Protein AF-0000000065762099 (afdb_homodimer)

Radius of gyration: 21.7 Å; Cα contacts (8 Å, |Δi|>4): 633; chains: 2; bounding box: 42×62×55 Å

pLDDT: mean 95.79, std 4.65, range [54.72, 98.88]

Organism: Clostridium acetobutylicum (strain ATCC 824 / DSM 792 / JCM 1419 / IAM 19013 / LMG 5710 / NBRC 13948 / NRRL B-527 / VKM B-1787 / 2291 / W) (NCBI:txid272562)

Solvent-accessible surface area (backbone atoms only — not comparable to full-atom values): 19500 Å² total; per-residue (Å²): 130,87,58,54,36,34,33,32,30,41,76,56,52,39,24,37,43,56,57,54,52,37,50,51,51,21,67,75,66,71,52,84,72,50,58,76,67,35,64,44,91,64,50,43,77,70,49,58,75,89,49,25,72,53,62,62,53,57,72,70,40,85,60,48,59,53,70,48,53,68,35,73,59,37,60,61,38,52,60,59,43,53,81,60,25,45,64,28,42,43,33,65,66,62,45,82,46,33,38,34,45,46,53,34,42,45,70,69,39,64,88,50,57,76,63,32,40,32,40,28,54,58,50,44,34,46,66,43,51,30,38,40,32,44,48,66,69,50,51,69,51,32,81,46,46,59,33,32,32,59,46,59,45,40,70,84,63,74,91,54,54,73,18,80,46,34,68,47,38,44,52,53,52,62,60,50,51,80,76,104,132,86,57,54,37,35,33,32,31,41,75,54,50,38,24,35,43,55,56,55,53,37,50,52,50,21,68,74,66,72,52,84,72,50,57,77,67,34,63,44,89,66,50,45,78,70,50,57,78,88,49,26,74,53,61,62,53,57,71,70,39,85,59,50,58,52,68,50,51,68,35,75,57,35,60,60,38,52,59,60,42,52,81,60,26,46,62,27,41,42,33,66,66,64,45,81,45,32,38,35,47,47,52,35,41,46,71,68,40,65,88,51,56,77,64,32,40,33,40,29,54,58,50,45,33,46,66,42,52,30,39,40,31,45,49,66,68,49,52,70,52,31,82,45,46,58,34,32,32,60,46,60,45,40,68,85,64,74,90,54,54,73,18,81,45,36,69,48,41,44,52,51,51,61,62,49,51,80,76,103

InterPro domains:
  IPR010708 5'(3')-deoxyribonucleotidase [PF06941] (5-173)
  IPR023214 HAD superfamily [G3DSA:3.40.50.1000] (7-170)
  IPR036412 HAD-like superfamily [SSF56784] (3-178)

Foldseek 3Di:
DAFFEEEEEPPVGFWVNLQLLVVVLCVVVVDDDDSLQAQAPCCLVSHDVVCRPVSVVCVLDPLSLLPIGTFPCNQVLVVVCVVRHLYAYEYADDPSCVVSNLVNCCVSRVVHDSVRYHYDNQLLVDDGQEYEEQDVVNQVSHDHAYEHEDGSNCVVPDPHHYDPGSVRVSVVVVVCSVVD/DAFFEEEEEPPVGFWVNLQLLVVVLCVVVVDDDDSLQAQAPCCLVSHDVVCRPVSVVCVLDPLSLLPIGTFPCNQVLVVVCVVRHLYAYEYADDPSCVVSNLVNCCVSRVVHDSVRYHYDNQLLVDDGQEYEEQDVVNQVSHDHAYEHEDGSNCVVPDPHHYDPGSVRVSVVVVVCSVVD

Nearest PDB structures (foldseek):
  3bwv-assembly1_B  TM=9.115E-01  e=2.624E-18  Staphylococcus epidermidis ATCC 12228
  3bwv-assembly1_A  TM=9.277E-01  e=2.954E-17  Staphylococcus epidermidis ATCC 12228
  1rkv-assembly1_B  TM=6.162E-01  e=1.800E-04  Pseudomonas aeruginosa PAO1
  8wbs-assembly2_D  TM=5.655E-01  e=3.194E-04  Klebsiella sp. BK-58
  8hp7-assembly3_C  TM=6.019E-01  e=4.122E-04  Novosphingobium sp. MBES04

Secondary structure (DSSP, 8-state):
----EEEE--TTTTB-HHHHHHHHHHHHHT----GGG--SS-GGGGS-TTTGGGGGGGGGSTTGGGG--B-TTHHHHHHHHTTT-EEEEEE---GGGHHHHHHHHHHH-TTS-GGGEEE-S-GGGB--SEEEES-HHHHHH--SEEEEEP-GGGTT--SSEEESSHHHHHHHHHHHHTT-/----EEEE--TTTTB-HHHHHHHHHHHHHT----GGG--SS-GGGGS-TTTGGGGGGGGGSTTGGGG--B-TTHHHHHHHHTTT-EEEEEE---GGGHHHHHHHHHHH-TTS-GGGEEE-S-GGGB--SEEEES-HHHHHH--SEEEEEP-GGGTT--SSEEESSHHHHHHHHHHHHTT-

Sequence (360 aa):
MNKPTLGIDLDTTLNTLDREWVKRYNEIYKDKLLPSDIKGWDIENYVKPECGKKIYDILKEPHFFRNLGVQPFAETALEELTSIFNIYIVSATHYKVCEDKGNWIKEKFPFISYQNIIFCHNKGLVHLDILIDDNPLNLENFKGNKILFDAHHNKSENRFVRARDWYEAKALCESLKDFLMNKPTLGIDLDTTLNTLDREWVKRYNEIYKDKLLPSDIKGWDIENYVKPECGKKIYDILKEPHFFRNLGVQPFAETALEELTSIFNIYIVSATHYKVCEDKGNWIKEKFPFISYQNIIFCHNKGLVHLDILIDDNPLNLENFKGNKILFDAHHNKSENRFVRARDWYEAKALCESLKDFL

Structure (mmCIF, N/CA/C/O backbone):
data_AF-0000000065762099-model_v1
#
loop_
_entity.id
_entity.type
_entity.pdbx_description
1 polymer 5(3)-deoxyribonucleotidase
#
loop_
_atom_site.group_PDB
_atom_site.id
_atom_site.type_symbol
_atom_site.label_atom_id
_atom_site.label_alt_id
_atom_site.label_comp_id
_atom_site.label_asym_id
_atom_site.label_entity_id
_atom_site.label_seq_id
_atom_site.pdbx_PDB_ins_code
_atom_site.Cartn_x
_atom_site.Cartn_y
_atom_site.Cartn_z
_atom_site.occupancy
_atom_site.B_iso_or_equiv
_atom_site.auth_seq_id
_atom_site.auth_comp_id
_atom_site.auth_asym_id
_atom_site.auth_atom_id
_atom_site.pdbx_PDB_model_num
ATOM 1 N N . MET A 1 1 ? -19.812 8.547 -16.297 1 54.75 1 MET A N 1
ATOM 2 C CA . MET A 1 1 ? -18.406 8.836 -16.547 1 54.75 1 MET A CA 1
ATOM 3 C C . MET A 1 1 ? -17.547 8.477 -15.344 1 54.75 1 MET A C 1
ATOM 5 O O . MET A 1 1 ? -18.047 8.477 -14.211 1 54.75 1 MET A O 1
ATOM 9 N N . ASN A 1 2 ? -16.266 7.809 -15.391 1 82.69 2 ASN A N 1
ATOM 10 C CA . ASN A 1 2 ? -15.484 7.344 -14.242 1 82.69 2 ASN A CA 1
ATOM 11 C C . ASN A 1 2 ? -15.023 8.508 -13.375 1 82.69 2 ASN A C 1
ATOM 13 O O . ASN A 1 2 ? -14.539 9.516 -13.883 1 82.69 2 ASN A O 1
ATOM 17 N N . LYS A 1 3 ? -15.547 8.625 -12.109 1 93.44 3 LYS A N 1
ATOM 18 C CA . LYS A 1 3 ? -15.141 9.664 -11.164 1 93.44 3 LYS A CA 1
ATOM 19 C C . LYS A 1 3 ? -13.625 9.836 -11.148 1 93.44 3 LYS A C 1
ATOM 21 O O . LYS A 1 3 ? -12.883 8.844 -11.203 1 93.44 3 LYS A O 1
ATOM 26 N N . PRO A 1 4 ? -13.203 11.203 -11.211 1 97.69 4 PRO A N 1
ATOM 27 C CA . PRO A 1 4 ? -11.766 11.383 -10.984 1 97.69 4 PRO A CA 1
ATOM 28 C C . PRO A 1 4 ? -11.297 10.82 -9.648 1 97.69 4 PRO A C 1
ATOM 30 O O . PRO A 1 4 ? -12.117 10.57 -8.766 1 97.69 4 PRO A O 1
ATOM 33 N N . THR A 1 5 ? -9.969 10.594 -9.562 1 98.31 5 THR A N 1
ATOM 34 C CA . THR A 1 5 ? -9.422 9.969 -8.359 1 98.31 5 THR A CA 1
ATOM 35 C C . THR A 1 5 ? -8.797 11.016 -7.449 1 98.31 5 THR A C 1
ATOM 37 O O . THR A 1 5 ? -8.156 11.961 -7.922 1 98.31 5 THR A O 1
ATOM 40 N N . LEU A 1 6 ? -9.086 10.906 -6.164 1 98.69 6 LEU A N 1
ATOM 41 C CA . LEU A 1 6 ? -8.562 11.797 -5.133 1 98.69 6 LEU A CA 1
ATOM 42 C C . LEU A 1 6 ? -7.793 11.008 -4.074 1 98.69 6 LEU A C 1
ATOM 44 O O . LEU A 1 6 ? -8.367 10.156 -3.391 1 98.69 6 LEU A O 1
ATOM 48 N N . GLY A 1 7 ? -6.496 11.266 -4.004 1 98.81 7 GLY A N 1
ATOM 49 C CA . GLY A 1 7 ? -5.668 10.68 -2.959 1 98.81 7 GLY A CA 1
ATOM 50 C C . GLY A 1 7 ? -5.566 11.555 -1.723 1 98.81 7 GLY A C 1
ATOM 51 O O . GLY A 1 7 ? -5.383 12.773 -1.827 1 98.81 7 GLY A O 1
ATOM 52 N N . ILE A 1 8 ? -5.68 10.945 -0.577 1 98.88 8 ILE A N 1
ATOM 53 C CA . ILE A 1 8 ? -5.582 11.664 0.688 1 98.88 8 ILE A CA 1
ATOM 54 C C . ILE A 1 8 ? -4.523 11.008 1.576 1 98.88 8 ILE A C 1
ATOM 56 O O . ILE A 1 8 ? -4.621 9.82 1.893 1 98.88 8 ILE A O 1
ATOM 60 N N . ASP A 1 9 ? -3.535 11.844 1.958 1 98.69 9 ASP A N 1
ATOM 61 C CA . ASP A 1 9 ? -2.602 11.43 3.002 1 98.69 9 ASP A CA 1
ATOM 62 C C . ASP A 1 9 ? -3.324 11.219 4.332 1 98.69 9 ASP A C 1
ATOM 64 O O . ASP A 1 9 ? -4.34 11.859 4.602 1 98.69 9 ASP A O 1
ATOM 68 N N . LEU A 1 10 ? -2.736 10.312 5.129 1 98.69 10 LEU A N 1
ATOM 69 C CA . LEU A 1 10 ? -3.402 9.953 6.379 1 98.69 10 LEU A CA 1
ATOM 70 C C . LEU A 1 10 ? -2.867 10.789 7.539 1 98.69 10 LEU A C 1
ATOM 72 O O . LEU A 1 10 ? -3.598 11.594 8.117 1 98.69 10 LEU A O 1
ATOM 76 N N . ASP A 1 11 ? -1.596 10.703 7.801 1 96.88 11 ASP A N 1
ATOM 77 C CA . ASP A 1 11 ? -1.016 11.227 9.039 1 96.88 11 ASP A CA 1
ATOM 78 C C . ASP A 1 11 ? -0.875 12.742 8.984 1 96.88 11 ASP A C 1
ATOM 80 O O . ASP A 1 11 ? -0.279 13.281 8.047 1 96.88 11 ASP A O 1
ATOM 84 N N . THR A 1 12 ? -1.437 13.383 9.977 1 95.94 12 THR A N 1
ATOM 85 C CA . THR A 1 12 ? -1.479 14.836 10.117 1 95.94 12 THR A CA 1
ATOM 86 C C . THR A 1 12 ? -2.473 15.445 9.133 1 95.94 12 THR A C 1
ATOM 88 O O . THR A 1 12 ? -3.1 16.469 9.43 1 95.94 12 THR A O 1
ATOM 91 N N . THR A 1 13 ? -2.748 14.828 8 1 98.5 13 THR A N 1
ATOM 92 C CA . THR A 1 13 ? -3.699 15.312 7.008 1 98.5 13 THR A CA 1
ATOM 93 C C . THR A 1 13 ? -5.125 14.93 7.387 1 98.5 13 THR A C 1
ATOM 95 O O . THR A 1 13 ? -6.027 15.773 7.375 1 98.5 13 THR A O 1
ATOM 98 N N . LEU A 1 14 ? -5.344 13.695 7.742 1 98.56 14 LEU A N 1
ATOM 99 C CA . LEU A 1 14 ? -6.668 13.234 8.156 1 98.56 14 LEU A CA 1
ATOM 100 C C . LEU A 1 14 ? -6.738 13.078 9.672 1 98.56 14 LEU A C 1
ATOM 102 O O . LEU A 1 14 ? -7.801 13.273 10.273 1 98.56 14 LEU A O 1
ATOM 106 N N . ASN A 1 15 ? -5.621 12.664 10.219 1 98.31 15 ASN A N 1
ATOM 107 C CA . ASN A 1 15 ? -5.645 12.422 11.656 1 98.31 15 ASN A CA 1
ATOM 108 C C . ASN A 1 15 ? -4.766 13.422 12.406 1 98.31 15 ASN A C 1
ATOM 110 O O . ASN A 1 15 ? -4.137 14.281 11.789 1 98.31 15 ASN A O 1
ATOM 114 N N . THR A 1 16 ? -4.781 13.352 13.727 1 96.5 16 THR A N 1
ATOM 115 C CA . THR A 1 16 ? -4.055 14.297 14.57 1 96.5 16 THR A CA 1
ATOM 116 C C . THR A 1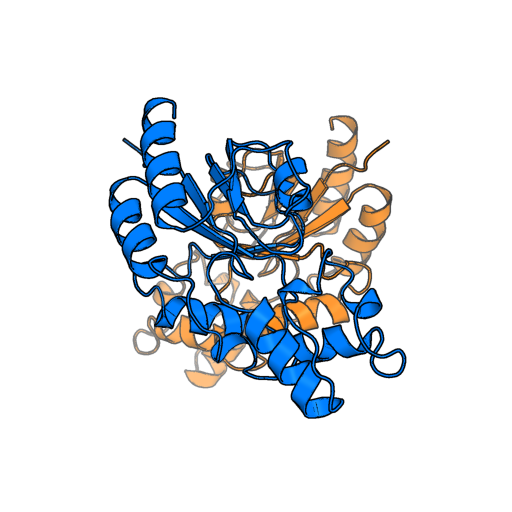 16 ? -2.77 13.664 15.102 1 96.5 16 THR A C 1
ATOM 118 O O . THR A 1 16 ? -2.463 13.773 16.297 1 96.5 16 THR A O 1
ATOM 121 N N . LEU A 1 17 ? -2.016 12.969 14.25 1 95.56 17 LEU A N 1
ATOM 122 C CA . LEU A 1 17 ? -0.804 12.25 14.641 1 95.56 17 LEU A CA 1
ATOM 123 C C . LEU A 1 17 ? 0.155 13.172 15.383 1 95.56 17 LEU A C 1
ATOM 125 O O . LEU A 1 17 ? 0.668 12.812 16.453 1 95.56 17 LEU A O 1
ATOM 129 N N . ASP A 1 18 ? 0.385 14.336 14.875 1 92.25 18 ASP A N 1
ATOM 130 C CA . 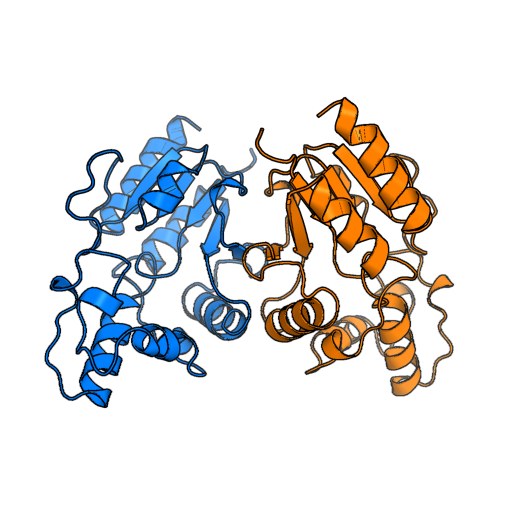ASP A 1 18 ? 1.366 15.25 15.453 1 92.25 18 ASP A CA 1
ATOM 131 C C . ASP A 1 18 ? 1.042 15.555 16.906 1 92.25 18 ASP A C 1
ATOM 133 O O . ASP A 1 18 ? 1.927 15.523 17.766 1 92.25 18 ASP A O 1
ATOM 137 N N . ARG A 1 19 ? -0.213 15.773 17.188 1 93.12 19 ARG A N 1
ATOM 138 C CA . ARG A 1 19 ? -0.653 16.094 18.547 1 93.12 19 ARG A CA 1
ATOM 139 C C . ARG A 1 19 ? -0.432 14.914 19.484 1 93.12 19 ARG A C 1
ATOM 141 O O . ARG A 1 19 ? 0.13 15.078 20.578 1 93.12 19 ARG A O 1
ATOM 148 N N . GLU A 1 20 ? -0.875 13.766 19.078 1 94.88 20 GLU A N 1
ATOM 149 C CA . GLU A 1 20 ? -0.773 12.578 19.922 1 94.88 20 GLU A CA 1
ATOM 150 C C . GLU A 1 20 ? 0.683 12.164 20.109 1 94.88 20 GLU A C 1
ATOM 152 O O . GLU A 1 20 ? 1.063 11.703 21.188 1 94.88 20 GLU A O 1
ATOM 157 N N . TRP A 1 21 ? 1.474 12.266 19.016 1 95.38 21 TRP A N 1
ATOM 158 C CA . TRP A 1 21 ? 2.891 11.922 19.078 1 95.38 21 TRP A CA 1
ATOM 159 C C . TRP A 1 21 ? 3.621 12.781 20.094 1 95.38 21 TRP A C 1
ATOM 161 O O . TRP A 1 21 ? 4.348 12.266 20.953 1 95.38 21 TRP A O 1
ATOM 171 N N . VAL A 1 22 ? 3.355 14.062 20.078 1 94.88 22 VAL A N 1
ATOM 172 C CA . VAL A 1 22 ? 3.979 15.016 20.984 1 94.88 22 VAL A CA 1
ATOM 173 C C . VAL A 1 22 ? 3.492 14.766 22.406 1 94.88 22 VAL A C 1
ATOM 175 O O . VAL A 1 22 ? 4.285 14.781 23.359 1 94.88 22 VAL A O 1
ATOM 178 N N . LYS A 1 23 ? 2.205 14.547 22.516 1 95.94 23 LYS A N 1
ATOM 179 C CA . LYS A 1 23 ? 1.644 14.242 23.828 1 95.94 23 LYS A CA 1
ATOM 180 C C . LYS A 1 23 ? 2.332 13.031 24.453 1 95.94 23 LYS A C 1
ATOM 182 O O . LYS A 1 23 ? 2.734 13.078 25.625 1 95.94 23 LYS A O 1
ATOM 187 N N . ARG A 1 24 ? 2.486 11.977 23.688 1 96.06 24 ARG A N 1
ATOM 188 C CA . ARG A 1 24 ? 3.113 10.75 24.172 1 96.06 24 ARG A CA 1
ATOM 189 C C . ARG A 1 24 ? 4.578 10.984 24.531 1 96.06 24 ARG A C 1
ATOM 191 O O . ARG A 1 24 ? 5.062 10.5 25.547 1 96.06 24 ARG A O 1
ATOM 198 N N . TYR A 1 25 ? 5.266 11.695 23.656 1 96.94 25 TYR A N 1
ATOM 199 C CA . TYR A 1 25 ? 6.652 12.07 23.906 1 96.94 25 TYR A CA 1
ATOM 200 C C . TYR A 1 25 ? 6.781 12.82 25.234 1 96.94 25 TYR A C 1
ATOM 202 O O . TYR A 1 25 ? 7.648 12.508 26.047 1 96.94 25 TYR A O 1
ATOM 210 N N . ASN A 1 26 ? 5.84 13.789 25.453 1 97.69 26 ASN A N 1
ATOM 211 C CA . ASN A 1 26 ? 5.867 14.594 26.672 1 97.69 26 ASN A CA 1
ATOM 212 C C . ASN A 1 26 ? 5.609 13.742 27.906 1 97.69 26 ASN A C 1
ATOM 214 O O . ASN A 1 26 ? 6.211 13.969 28.969 1 97.69 26 ASN A O 1
ATOM 218 N N . GLU A 1 27 ? 4.77 12.789 27.797 1 97.25 27 GLU A N 1
ATOM 219 C CA . GLU A 1 27 ? 4.461 11.891 28.906 1 97.25 27 GLU A CA 1
ATOM 220 C C . GLU A 1 27 ? 5.676 11.055 29.297 1 97.25 27 GLU A C 1
ATOM 222 O O . GLU A 1 27 ? 5.953 10.859 30.484 1 97.25 27 GLU A O 1
ATOM 227 N N . ILE A 1 28 ? 6.395 10.562 28.359 1 96.44 28 ILE A N 1
ATOM 228 C CA . ILE A 1 28 ? 7.508 9.648 28.578 1 96.44 28 ILE A CA 1
ATOM 229 C C . ILE A 1 28 ? 8.719 10.422 29.094 1 96.44 28 ILE A C 1
ATOM 231 O O . ILE A 1 28 ? 9.391 9.992 30.031 1 96.44 28 ILE A O 1
ATOM 235 N N . TYR A 1 29 ? 8.914 11.562 28.531 1 97.19 29 TYR A N 1
ATOM 236 C CA . TYR A 1 29 ? 10.18 12.242 28.766 1 97.19 29 TYR A CA 1
ATOM 237 C C . TYR A 1 29 ? 9.977 13.484 29.641 1 97.19 29 TYR A C 1
ATOM 239 O O . TYR A 1 29 ? 10.914 14.258 29.844 1 97.19 29 TYR A O 1
ATOM 247 N N . LYS A 1 30 ? 8.773 13.695 30.078 1 96.88 30 LYS A N 1
ATOM 248 C CA . LYS A 1 30 ? 8.445 14.797 30.984 1 96.88 30 LYS A CA 1
ATOM 249 C C . LYS A 1 30 ? 8.875 16.141 30.391 1 96.88 30 LYS A C 1
ATOM 251 O O . LYS A 1 30 ? 9.578 16.906 31.047 1 96.88 30 LYS A O 1
ATOM 256 N N . ASP A 1 31 ? 8.523 16.312 29.156 1 96.69 31 ASP A N 1
ATOM 257 C CA . ASP A 1 31 ? 8.812 17.547 28.406 1 96.69 31 ASP A CA 1
ATOM 258 C C . ASP A 1 31 ? 7.535 18.328 28.125 1 96.69 31 ASP A C 1
ATOM 260 O O . ASP A 1 31 ? 6.457 17.969 28.609 1 96.69 31 ASP A O 1
ATOM 264 N N . LYS A 1 32 ? 7.656 19.5 27.578 1 96.56 32 LYS A N 1
ATOM 265 C CA . LYS A 1 32 ? 6.508 20.344 27.25 1 96.56 32 LYS A CA 1
ATOM 266 C C . LYS A 1 32 ? 6.562 20.812 25.812 1 96.56 32 LYS A C 1
ATOM 268 O O . LYS A 1 32 ? 6.359 22 25.531 1 96.56 32 LYS A O 1
ATOM 273 N N . LEU A 1 33 ? 7.016 19.922 25.016 1 95.31 33 LEU A N 1
ATOM 274 C CA . LEU A 1 33 ? 7.094 20.203 23.594 1 95.31 33 LEU A CA 1
ATOM 275 C C . LEU A 1 33 ? 5.707 20.469 23.016 1 95.31 33 LEU A C 1
ATOM 277 O O . LEU A 1 33 ? 4.742 19.781 23.375 1 95.31 33 LEU A O 1
ATOM 281 N N . LEU A 1 34 ? 5.59 21.484 22.172 1 94.44 34 LEU A N 1
ATOM 282 C CA . LEU A 1 34 ? 4.359 21.75 21.438 1 94.44 34 LEU A CA 1
ATOM 283 C C . LEU A 1 34 ? 4.48 21.312 19.984 1 94.44 34 LEU A C 1
ATOM 285 O O . LEU A 1 34 ? 5.562 21.391 19.406 1 94.44 34 LEU A O 1
ATOM 289 N N . PRO A 1 35 ? 3.32 20.859 19.422 1 91.25 35 PRO A N 1
ATOM 290 C CA . PRO A 1 35 ? 3.361 20.516 18 1 91.25 35 PRO A CA 1
ATOM 291 C C . PRO A 1 35 ? 3.91 21.641 17.141 1 91.25 35 PRO A C 1
ATOM 293 O O . PRO A 1 35 ? 4.617 21.391 16.156 1 91.25 35 PRO A O 1
ATOM 296 N N . SER A 1 36 ? 3.682 22.875 17.547 1 91.88 36 SER A N 1
ATOM 297 C CA . SER A 1 36 ? 4.117 24.031 16.781 1 91.88 36 SER A CA 1
ATOM 298 C C . SER A 1 36 ? 5.633 24.188 16.844 1 91.88 36 SER A C 1
ATOM 300 O O . SER A 1 36 ? 6.211 24.953 16.047 1 91.88 36 SER A O 1
ATOM 302 N N . ASP A 1 37 ? 6.242 23.469 17.75 1 91.31 37 ASP A N 1
ATOM 303 C CA . ASP A 1 37 ? 7.695 23.516 17.875 1 91.31 37 ASP A CA 1
ATOM 304 C C . ASP A 1 37 ? 8.359 22.672 16.797 1 91.31 37 ASP A C 1
ATOM 306 O O . ASP A 1 37 ? 9.562 22.812 16.531 1 91.31 37 ASP A O 1
ATOM 310 N N . ILE A 1 38 ? 7.586 21.797 16.219 1 88 38 ILE A N 1
ATOM 311 C CA . ILE A 1 38 ? 8.109 20.891 15.211 1 88 38 ILE A CA 1
ATOM 312 C C . ILE A 1 38 ? 8.039 21.547 13.836 1 88 38 ILE A C 1
ATOM 314 O O . ILE A 1 38 ? 6.949 21.719 13.281 1 88 38 ILE A O 1
ATOM 318 N N . LYS A 1 39 ? 9.18 21.828 13.305 1 84.62 39 LYS A N 1
ATOM 319 C CA . LYS A 1 39 ? 9.234 22.578 12.055 1 84.62 39 LYS A CA 1
ATOM 320 C C . LYS A 1 39 ? 9.68 21.688 10.898 1 84.62 39 LYS A C 1
ATOM 322 O O . LYS A 1 39 ? 10.008 22.172 9.82 1 84.62 39 LYS A O 1
ATOM 327 N N . GLY A 1 40 ? 9.844 20.359 11.195 1 81.12 40 GLY A N 1
ATOM 328 C CA . GLY A 1 40 ? 10.227 19.406 10.18 1 81.12 40 GLY A CA 1
ATOM 329 C C . GLY A 1 40 ? 9.922 17.969 10.57 1 81.12 40 GLY A C 1
ATOM 330 O O . GLY A 1 40 ? 9.617 17.688 11.734 1 81.12 40 GLY A O 1
ATOM 331 N N . TRP A 1 41 ? 10.078 17.078 9.5 1 78.38 41 TRP A N 1
ATOM 332 C CA . TRP A 1 41 ? 9.773 15.672 9.75 1 78.38 41 TRP A CA 1
ATOM 333 C C . TRP A 1 41 ? 10.938 14.969 10.43 1 78.38 41 TRP A C 1
ATOM 335 O O . TRP A 1 41 ? 10.805 13.828 10.883 1 78.38 41 TRP A O 1
ATOM 345 N N . ASP A 1 42 ? 12.07 15.641 10.523 1 85.25 42 ASP A N 1
ATOM 346 C CA . ASP A 1 42 ? 13.172 15.141 11.344 1 85.25 42 ASP A CA 1
ATOM 347 C C . ASP A 1 42 ? 12.945 15.469 12.812 1 85.25 42 ASP A C 1
ATOM 349 O O . ASP A 1 42 ? 13.766 16.156 13.43 1 85.25 42 ASP A O 1
ATOM 353 N N . ILE A 1 43 ? 11.984 14.859 13.398 1 88.88 43 ILE A N 1
ATOM 354 C CA . ILE A 1 43 ? 11.445 15.219 14.703 1 88.88 43 ILE A CA 1
ATOM 355 C C . ILE A 1 43 ? 12.5 14.984 15.781 1 88.88 43 ILE A C 1
ATOM 357 O O . ILE A 1 43 ? 12.484 15.641 16.828 1 88.88 43 ILE A O 1
ATOM 361 N N . GLU A 1 44 ? 13.406 14.078 15.469 1 92.19 44 GLU A N 1
ATOM 362 C CA . GLU A 1 44 ? 14.453 13.758 16.438 1 92.19 44 GLU A CA 1
ATOM 363 C C . GLU A 1 44 ? 15.258 15 16.812 1 92.19 44 GLU A C 1
ATOM 365 O O . GLU A 1 44 ? 15.875 15.055 17.875 1 92.19 44 GLU A O 1
ATOM 370 N N . ASN A 1 45 ? 15.195 16.016 15.969 1 92.12 45 ASN A N 1
ATOM 371 C CA . ASN A 1 45 ? 15.961 17.234 16.188 1 92.12 45 ASN A CA 1
ATOM 372 C C . ASN A 1 45 ? 15.203 18.219 17.078 1 92.12 45 ASN A C 1
ATOM 374 O O . ASN A 1 45 ? 15.742 19.266 17.453 1 92.12 45 ASN A O 1
ATOM 378 N N . TYR A 1 46 ? 14 17.906 17.5 1 93.31 46 TYR A N 1
ATOM 379 C CA . TYR A 1 46 ? 13.164 18.828 18.266 1 93.31 46 TYR A CA 1
ATOM 380 C C . TYR A 1 46 ? 12.836 18.25 19.641 1 93.31 46 TYR A C 1
ATOM 382 O O . TYR A 1 46 ? 12.125 18.875 20.422 1 93.31 46 TYR A O 1
ATOM 390 N N . VAL A 1 47 ? 13.383 17.047 19.891 1 95.62 47 VAL A N 1
ATOM 391 C CA . VAL A 1 47 ? 13.102 16.375 21.156 1 95.62 47 VAL A CA 1
ATOM 392 C C . VAL A 1 47 ? 14.367 16.359 22.016 1 95.62 47 VAL A C 1
ATOM 394 O O . VAL A 1 47 ? 15.445 16.75 21.562 1 95.62 47 VAL A O 1
ATOM 397 N N . LYS A 1 48 ? 14.164 15.898 23.25 1 96.25 48 LYS A N 1
ATOM 398 C CA . LYS A 1 48 ? 15.32 15.766 24.125 1 96.25 48 LYS A CA 1
ATOM 399 C C . LYS A 1 48 ? 16.344 14.797 23.547 1 96.25 48 LYS A C 1
ATOM 401 O O . LYS A 1 48 ? 15.984 13.781 22.953 1 96.25 48 LYS A O 1
ATOM 406 N N . PRO A 1 49 ? 17.609 15.141 23.75 1 95.5 49 PRO A N 1
ATOM 407 C CA . PRO A 1 49 ? 18.688 14.305 23.203 1 95.5 49 PRO A CA 1
ATOM 408 C C . PRO A 1 49 ? 18.562 12.844 23.609 1 95.5 49 PRO A C 1
ATOM 410 O O . PRO A 1 49 ? 18.891 11.945 22.828 1 95.5 49 PRO A O 1
ATOM 413 N N . GLU A 1 50 ? 18.109 12.617 24.781 1 95.31 50 GLU A N 1
ATOM 414 C CA . GLU A 1 50 ? 18.016 11.25 25.281 1 95.31 50 GLU A CA 1
ATOM 415 C C . GLU A 1 50 ? 16.938 10.469 24.531 1 95.31 50 GLU A C 1
ATOM 417 O O . GLU A 1 50 ? 16.969 9.234 24.484 1 95.31 50 GLU A O 1
ATOM 422 N N . CYS A 1 51 ? 15.938 11.141 24.062 1 95 51 CYS A N 1
ATOM 423 C CA . CYS A 1 51 ? 14.938 10.5 23.219 1 95 51 CYS A CA 1
ATOM 424 C C . CYS A 1 51 ? 15.5 10.203 21.828 1 95 51 CYS A C 1
ATOM 426 O O . CYS A 1 51 ? 15.555 9.047 21.406 1 95 51 CYS A O 1
ATOM 428 N N . GLY A 1 52 ? 16.062 11.234 21.172 1 95.12 52 GLY A N 1
ATOM 429 C CA . GLY A 1 52 ? 16.656 11.078 19.844 1 95.12 52 GLY A CA 1
ATOM 430 C C . GLY A 1 52 ? 15.766 10.32 18.875 1 95.12 52 GLY A C 1
ATOM 431 O O . GLY A 1 52 ? 14.586 10.641 18.719 1 95.12 52 GLY A O 1
ATOM 432 N N . LYS A 1 53 ? 16.328 9.289 18.328 1 93.94 53 LYS A N 1
ATOM 433 C CA . LYS A 1 53 ? 15.625 8.531 17.297 1 93.94 53 LYS A CA 1
ATOM 434 C C . LYS A 1 53 ? 14.539 7.652 17.906 1 93.94 53 LYS A C 1
ATOM 436 O O . LYS A 1 53 ? 13.68 7.137 17.188 1 93.94 53 LYS A O 1
ATOM 441 N N . LYS A 1 54 ? 14.492 7.543 19.219 1 94.62 54 LYS A N 1
ATOM 442 C CA . LYS A 1 54 ? 13.469 6.734 19.875 1 94.62 54 LYS A CA 1
ATOM 443 C C . LYS A 1 54 ? 12.086 7.355 19.719 1 94.62 54 LYS A C 1
ATOM 445 O O . LYS A 1 54 ? 11.078 6.703 19.984 1 94.62 54 LYS A O 1
ATOM 450 N N . ILE A 1 55 ? 12.086 8.633 19.312 1 94.88 55 ILE A N 1
ATOM 451 C CA . ILE A 1 55 ? 10.82 9.32 19.062 1 94.88 55 ILE A CA 1
ATOM 452 C C . ILE A 1 55 ? 10.008 8.547 18.031 1 94.88 55 ILE A C 1
ATOM 454 O O . ILE A 1 55 ? 8.773 8.523 18.094 1 94.88 55 ILE A O 1
ATOM 458 N N . TYR A 1 56 ? 10.688 7.84 17.109 1 93.31 56 TYR A N 1
ATOM 459 C CA . TYR A 1 56 ? 10.016 7.105 16.047 1 93.31 56 TYR A CA 1
ATOM 460 C C . TYR A 1 56 ? 9.477 5.773 16.562 1 93.31 56 TYR A C 1
ATOM 462 O O . TYR A 1 56 ? 8.578 5.188 15.953 1 93.31 56 TYR A O 1
ATOM 470 N N . ASP A 1 57 ? 10.031 5.324 17.688 1 93.75 57 ASP A N 1
ATOM 471 C CA . ASP A 1 57 ? 9.57 4.066 18.281 1 93.75 57 ASP A CA 1
ATOM 472 C C . ASP A 1 57 ? 8.148 4.199 18.812 1 93.75 57 ASP A C 1
ATOM 474 O O . ASP A 1 57 ? 7.395 3.219 18.844 1 93.75 57 ASP A O 1
ATOM 478 N N . ILE A 1 58 ? 7.797 5.367 19.141 1 94.12 58 ILE A N 1
ATOM 479 C CA . ILE A 1 58 ? 6.457 5.633 19.656 1 94.12 58 ILE A CA 1
ATOM 480 C C . ILE A 1 58 ? 5.418 5.277 18.594 1 94.12 58 ILE A C 1
ATOM 482 O O . ILE A 1 58 ? 4.344 4.762 18.922 1 94.12 58 ILE A O 1
ATOM 486 N N . LEU A 1 59 ? 5.762 5.477 17.328 1 93.81 59 LEU A N 1
ATOM 487 C CA . LEU A 1 59 ? 4.844 5.238 16.219 1 93.81 59 LEU A CA 1
ATOM 488 C C . LEU A 1 59 ? 4.609 3.744 16.016 1 93.81 59 LEU A C 1
ATOM 490 O O . LEU A 1 59 ? 3.646 3.344 15.367 1 93.81 59 LEU A O 1
ATOM 494 N N . LYS A 1 60 ? 5.465 2.951 16.562 1 90.69 60 LYS A N 1
ATOM 495 C CA . LYS A 1 60 ? 5.371 1.506 16.375 1 90.69 60 LYS A CA 1
ATOM 496 C C . LYS A 1 60 ? 4.633 0.847 17.547 1 90.69 60 LYS A C 1
ATOM 498 O O . LYS A 1 60 ? 4.395 -0.362 17.531 1 90.69 60 LYS A O 1
ATOM 503 N N . GLU A 1 61 ? 4.297 1.66 18.562 1 91.5 61 GLU A N 1
ATOM 504 C CA . GLU A 1 61 ? 3.564 1.121 19.703 1 91.5 61 GLU A CA 1
ATOM 505 C C . GLU A 1 61 ? 2.203 0.576 19.281 1 91.5 61 GLU A C 1
ATOM 507 O O . GLU A 1 61 ? 1.499 1.203 18.484 1 91.5 61 GLU A O 1
ATOM 512 N N . PRO A 1 62 ? 1.855 -0.611 19.844 1 88.94 62 PRO A N 1
ATOM 513 C CA . PRO A 1 62 ? 0.558 -1.191 19.484 1 88.94 62 PRO A CA 1
ATOM 514 C C . PRO A 1 62 ? -0.608 -0.248 19.781 1 88.94 62 PRO A C 1
ATOM 516 O O . PRO A 1 62 ? -0.621 0.427 20.812 1 88.94 62 PRO A O 1
ATOM 519 N N . HIS A 1 63 ? -1.471 -0.081 18.844 1 92.31 63 HIS A N 1
ATOM 520 C CA . HIS A 1 63 ? -2.734 0.637 18.969 1 92.31 63 HIS A CA 1
ATOM 521 C C . HIS A 1 63 ? -2.512 2.146 18.984 1 92.31 63 HIS A C 1
ATOM 523 O O . HIS A 1 63 ? -3.461 2.916 19.141 1 92.31 63 HIS A O 1
ATOM 529 N N . PHE A 1 64 ? -1.276 2.596 18.844 1 95.12 64 PHE A N 1
ATOM 530 C CA . PHE A 1 64 ? -1.009 4.027 18.828 1 95.12 64 PHE A CA 1
ATOM 531 C C . PHE A 1 64 ? -1.888 4.734 17.797 1 95.12 64 PHE A C 1
ATOM 533 O O . PHE A 1 64 ? -2.59 5.695 18.141 1 95.12 64 PHE A O 1
ATOM 540 N N . PHE A 1 65 ? -1.971 4.184 16.641 1 96.5 65 PHE A N 1
ATOM 541 C CA . PHE A 1 65 ? -2.668 4.848 15.547 1 96.5 65 PHE A CA 1
ATOM 542 C C . PHE A 1 65 ? -4.176 4.715 15.703 1 96.5 65 PHE A C 1
ATOM 544 O O . PHE A 1 65 ? -4.941 5.461 15.086 1 96.5 65 PHE A O 1
ATOM 551 N N . ARG A 1 66 ? -4.609 3.811 16.531 1 94 66 ARG A N 1
ATOM 552 C CA . ARG A 1 66 ? -6.039 3.6 16.75 1 94 66 ARG A CA 1
ATOM 553 C C . ARG A 1 66 ? -6.641 4.73 17.578 1 94 66 ARG A C 1
ATOM 555 O O . ARG A 1 66 ? -7.852 4.953 17.547 1 94 66 ARG A O 1
ATOM 562 N N . ASN A 1 67 ? -5.797 5.48 18.219 1 91.38 67 ASN A N 1
ATOM 563 C CA . ASN A 1 67 ? -6.273 6.449 19.203 1 91.38 67 ASN A CA 1
ATOM 564 C C . ASN A 1 67 ? -6.137 7.879 18.688 1 91.38 67 ASN A C 1
ATOM 566 O O . ASN A 1 67 ? -6.324 8.836 19.453 1 91.38 67 ASN A O 1
ATOM 570 N N . LEU A 1 68 ? -5.871 7.992 17.547 1 97.69 68 LEU A N 1
ATOM 571 C CA . LEU A 1 68 ? -5.684 9.328 16.984 1 97.69 68 LEU A CA 1
ATOM 572 C C . LEU A 1 68 ? -7.023 10 16.719 1 97.69 68 LEU A C 1
ATOM 574 O O . LEU A 1 68 ? -8.016 9.328 16.453 1 97.69 68 LEU A O 1
ATOM 578 N N . GLY A 1 69 ? -7.074 11.289 16.859 1 97.88 69 GLY A N 1
ATOM 579 C CA . GLY A 1 69 ? -8.25 12.055 16.469 1 97.88 69 GLY A CA 1
ATOM 580 C C . GLY A 1 69 ? -8.352 12.273 14.977 1 97.88 69 GLY A C 1
ATOM 581 O O . GLY A 1 69 ? -7.469 11.867 14.227 1 97.88 69 GLY A O 1
ATOM 582 N N . VAL A 1 70 ? -9.484 12.859 14.555 1 98.62 70 VAL A N 1
ATOM 583 C CA . VAL A 1 70 ? -9.719 13.234 13.164 1 98.62 70 VAL A CA 1
ATOM 584 C C . VAL A 1 70 ? -9.594 14.742 13 1 98.62 70 VAL A C 1
ATOM 586 O O . VAL A 1 70 ? -10.047 15.508 13.859 1 98.62 70 VAL A O 1
ATOM 589 N N . GLN A 1 71 ? -8.93 15.172 11.961 1 98.44 71 GLN A N 1
ATOM 590 C CA . GLN A 1 71 ? -8.906 16.594 11.672 1 98.44 71 GLN A CA 1
ATOM 591 C C . GLN A 1 71 ? -10.32 17.172 11.586 1 98.44 71 GLN A C 1
ATOM 593 O O . GLN A 1 71 ? -11.219 16.531 11.047 1 98.44 71 GLN A O 1
ATOM 598 N N . PRO A 1 72 ? -10.484 18.438 12.094 1 98 72 PRO A N 1
ATOM 599 C CA . PRO A 1 72 ? -11.812 19.047 12.055 1 98 72 PRO A CA 1
ATOM 600 C C . PRO A 1 72 ? -12.406 19.078 10.648 1 98 72 PRO A C 1
ATOM 602 O O . PRO A 1 72 ? -11.711 19.406 9.688 1 98 72 PRO A O 1
ATOM 605 N N . PHE A 1 73 ? -13.617 18.578 10.516 1 98.5 73 PHE A N 1
ATOM 606 C CA . PHE A 1 73 ? -14.445 18.656 9.32 1 98.5 73 PHE A CA 1
ATOM 607 C C . PHE A 1 73 ? -13.992 17.656 8.273 1 98.5 73 PHE A C 1
ATOM 609 O O . PHE A 1 73 ? -14.602 17.547 7.203 1 98.5 73 PHE A O 1
ATOM 616 N N . ALA A 1 74 ? -12.953 16.875 8.531 1 98.81 74 ALA A N 1
ATOM 617 C CA . ALA A 1 74 ? -12.383 15.969 7.535 1 98.81 74 ALA A CA 1
ATOM 618 C C . ALA A 1 74 ? -13.391 14.891 7.137 1 98.81 74 ALA A C 1
ATOM 620 O O . ALA A 1 74 ? -13.555 14.594 5.953 1 98.81 74 ALA A O 1
ATOM 621 N N . GLU A 1 75 ? -14.031 14.336 8.117 1 98.56 75 GLU A N 1
ATOM 622 C CA . GLU A 1 75 ? -14.992 13.266 7.844 1 98.56 75 GLU A CA 1
ATOM 623 C C . GLU A 1 75 ? -16.109 13.75 6.93 1 98.56 75 GLU A C 1
ATOM 625 O O . GLU A 1 75 ? -16.406 13.117 5.914 1 98.56 75 GLU A O 1
ATOM 630 N N . THR A 1 76 ? -16.688 14.883 7.281 1 98.62 76 THR A N 1
ATOM 631 C CA . THR A 1 76 ? -17.781 15.453 6.496 1 98.62 76 THR A CA 1
ATOM 632 C C . THR A 1 76 ? -17.297 15.812 5.09 1 98.62 76 THR A C 1
ATOM 634 O O . THR A 1 76 ? -17.969 15.492 4.105 1 98.62 76 THR A O 1
ATOM 637 N N . ALA A 1 77 ? -16.188 16.422 5.012 1 98.81 77 ALA A N 1
ATOM 638 C CA . ALA A 1 77 ? -15.633 16.844 3.721 1 98.81 77 ALA A CA 1
ATOM 639 C C . ALA A 1 77 ? -15.438 15.633 2.803 1 98.81 77 ALA A C 1
ATOM 641 O O . ALA A 1 77 ? -15.867 15.648 1.646 1 98.81 77 ALA A O 1
ATOM 642 N N . LEU A 1 78 ? -14.836 14.562 3.318 1 98.81 78 LEU A N 1
ATOM 643 C CA . LEU A 1 78 ? -14.555 13.398 2.49 1 98.81 78 LEU A CA 1
ATOM 644 C C . LEU A 1 78 ? -15.844 12.695 2.086 1 98.81 78 LEU A C 1
ATOM 646 O O . LEU A 1 78 ? -15.969 12.219 0.956 1 98.81 78 LEU A O 1
ATOM 650 N N . GLU A 1 79 ? -16.75 12.609 3.027 1 98.69 79 GLU A N 1
ATOM 651 C CA . GLU A 1 79 ? -18.016 11.984 2.693 1 98.69 79 GLU A CA 1
ATOM 652 C C . GLU A 1 79 ? -18.703 12.703 1.533 1 98.69 79 GLU A C 1
ATOM 654 O O . GLU A 1 79 ? -19.188 12.062 0.597 1 98.69 79 GLU A O 1
ATOM 659 N N . GLU A 1 80 ? -18.672 13.984 1.592 1 98.62 80 GLU A N 1
ATOM 660 C CA . GLU A 1 80 ? -19.281 14.773 0.519 1 98.62 80 GLU A CA 1
ATOM 661 C C . GLU A 1 80 ? -18.5 14.609 -0.785 1 98.62 80 GLU A C 1
ATOM 663 O O . GLU A 1 80 ? -19.094 14.531 -1.861 1 98.62 80 GLU A O 1
ATOM 668 N N . LEU A 1 81 ? -17.266 14.508 -0.713 1 98.5 81 LEU A N 1
ATOM 669 C CA . LEU A 1 81 ? -16.406 14.43 -1.893 1 98.5 81 LEU A CA 1
ATOM 670 C C . LEU A 1 81 ? -16.562 13.078 -2.58 1 98.5 81 LEU A C 1
ATOM 672 O O . LEU A 1 81 ? -16.172 12.922 -3.742 1 98.5 81 LEU A O 1
ATOM 676 N N . THR A 1 82 ? -17.094 12.039 -1.877 1 97.88 82 THR A N 1
ATOM 677 C CA . THR A 1 82 ? -17.266 10.727 -2.49 1 97.88 82 THR A CA 1
ATOM 678 C C . THR A 1 82 ? -18.25 10.805 -3.656 1 97.88 82 THR A C 1
ATOM 680 O O . THR A 1 82 ? -18.266 9.922 -4.52 1 97.88 82 THR A O 1
ATOM 683 N N . SER A 1 83 ? -19.125 11.836 -3.619 1 97.19 83 SER A N 1
ATOM 684 C CA . SER A 1 83 ? -20.094 11.992 -4.703 1 97.19 83 SER A CA 1
ATOM 685 C C . SER A 1 83 ? -19.406 12.445 -5.992 1 97.19 83 SER A C 1
ATOM 687 O O . SER A 1 83 ? -19.938 12.25 -7.086 1 97.19 83 SER A O 1
ATOM 689 N N . ILE A 1 84 ? -18.219 12.961 -5.871 1 96.62 84 ILE A N 1
ATOM 690 C CA . ILE A 1 84 ? -17.516 13.586 -6.996 1 96.62 84 ILE A CA 1
ATOM 691 C C . ILE A 1 84 ? -16.266 12.773 -7.348 1 96.62 84 ILE A C 1
ATOM 693 O O . ILE A 1 84 ? -15.867 12.727 -8.508 1 96.62 84 ILE A O 1
ATOM 697 N N . PHE A 1 85 ? -15.664 12.18 -6.34 1 98.31 85 PHE A N 1
ATOM 698 C CA . PHE A 1 85 ? -14.367 11.555 -6.527 1 98.31 85 PHE A CA 1
ATOM 699 C C . PHE A 1 85 ? -14.398 10.094 -6.09 1 98.31 85 PHE A C 1
ATOM 701 O O . PHE A 1 85 ? -15.203 9.719 -5.234 1 98.31 85 PHE A O 1
ATOM 708 N N . ASN A 1 86 ? -13.594 9.266 -6.73 1 98.25 86 ASN A N 1
ATOM 709 C CA . ASN A 1 86 ? -13.125 8.023 -6.117 1 98.25 86 ASN A CA 1
ATOM 710 C C . ASN A 1 86 ? -11.953 8.273 -5.176 1 98.25 86 ASN A C 1
ATOM 712 O O . ASN A 1 86 ? -10.844 8.57 -5.625 1 98.25 86 ASN A O 1
ATOM 716 N N . ILE A 1 87 ? -12.195 8.117 -3.912 1 98.69 87 ILE A N 1
ATOM 717 C CA . ILE A 1 87 ? -11.219 8.562 -2.916 1 98.69 87 ILE A CA 1
ATOM 718 C C . ILE A 1 87 ? -10.328 7.387 -2.514 1 98.69 87 ILE A C 1
ATOM 720 O O . ILE A 1 87 ? -10.82 6.285 -2.25 1 98.69 87 ILE A O 1
ATOM 724 N N . TYR A 1 88 ? -9.039 7.648 -2.492 1 98.88 88 TYR A N 1
ATOM 725 C CA . TYR A 1 88 ? -8.023 6.723 -1.999 1 98.88 88 TYR A CA 1
ATOM 726 C C . TYR A 1 88 ? -7.273 7.316 -0.815 1 98.88 88 TYR A C 1
ATOM 728 O O . TYR A 1 88 ? -6.91 8.492 -0.831 1 98.88 88 TYR A O 1
ATOM 736 N N . ILE A 1 89 ? -7.125 6.516 0.201 1 98.88 89 ILE A N 1
ATOM 737 C CA . ILE A 1 89 ? -6.172 6.875 1.246 1 98.88 89 ILE A CA 1
ATOM 738 C C . ILE A 1 89 ? -4.781 6.371 0.874 1 98.88 89 ILE A C 1
ATOM 740 O O . ILE A 1 89 ? -4.609 5.191 0.546 1 98.88 89 ILE A O 1
ATOM 744 N N . VAL A 1 90 ? -3.828 7.25 0.856 1 98.81 90 VAL A N 1
ATOM 745 C CA . VAL A 1 90 ? -2.457 6.902 0.497 1 98.81 90 VAL A CA 1
ATOM 746 C C . VAL A 1 90 ? -1.519 7.238 1.653 1 98.81 90 VAL A C 1
ATOM 748 O O . VAL A 1 90 ? -1.274 8.414 1.94 1 98.81 90 VAL A O 1
ATOM 751 N N . SER A 1 91 ? -0.931 6.246 2.285 1 98.44 91 SER A N 1
ATOM 752 C CA . SER A 1 91 ? -0.152 6.473 3.5 1 98.44 91 SER A CA 1
ATOM 753 C C . SER A 1 91 ? 1.235 5.848 3.389 1 98.44 91 SER A C 1
ATOM 755 O O . SER A 1 91 ? 1.366 4.672 3.039 1 98.44 91 SER A O 1
ATOM 757 N N . ALA A 1 92 ? 2.266 6.633 3.545 1 96.94 92 ALA A N 1
ATOM 758 C CA . ALA A 1 92 ? 3.621 6.117 3.729 1 96.94 92 ALA A CA 1
ATOM 759 C C . ALA A 1 92 ? 3.824 5.605 5.152 1 96.94 92 ALA A C 1
ATOM 761 O O . ALA A 1 92 ? 3.855 6.391 6.102 1 96.94 92 ALA A O 1
ATOM 762 N N . THR A 1 93 ? 3.908 4.293 5.316 1 95.25 93 THR A N 1
ATOM 763 C CA . THR A 1 93 ? 3.951 3.75 6.668 1 95.25 93 THR A CA 1
ATOM 764 C C . THR A 1 93 ? 4.695 2.416 6.695 1 95.25 93 THR A C 1
ATOM 766 O O . THR A 1 93 ? 4.879 1.783 5.652 1 95.25 93 THR A O 1
ATOM 769 N N . HIS A 1 94 ? 5.195 2.051 7.867 1 95.19 94 HIS A N 1
ATOM 770 C CA . HIS A 1 94 ? 5.734 0.716 8.102 1 95.19 94 HIS A CA 1
ATOM 771 C C . HIS A 1 94 ? 4.625 -0.328 8.156 1 95.19 94 HIS A C 1
ATOM 773 O O . HIS A 1 94 ? 3.551 -0.071 8.703 1 95.19 94 HIS A O 1
ATOM 779 N N . TYR A 1 95 ? 4.895 -1.512 7.613 1 96.62 95 TYR A N 1
ATOM 780 C CA . TYR A 1 95 ? 3.852 -2.521 7.477 1 96.62 95 TYR A CA 1
ATOM 781 C C . TYR A 1 95 ? 3.346 -2.975 8.836 1 96.62 95 TYR A C 1
ATOM 783 O O . TYR A 1 95 ? 2.227 -3.479 8.961 1 96.62 95 TYR A O 1
ATOM 791 N N . LYS A 1 96 ? 4.07 -2.74 9.922 1 95.12 96 LYS A N 1
ATOM 792 C CA . LYS A 1 96 ? 3.711 -3.189 11.266 1 95.12 96 LYS A CA 1
ATOM 793 C C . LYS A 1 96 ? 2.486 -2.441 11.789 1 95.12 96 LYS A C 1
ATOM 795 O O . LYS A 1 96 ? 1.815 -2.906 12.711 1 95.12 96 LYS A O 1
ATOM 800 N N . VAL A 1 97 ? 2.193 -1.268 11.195 1 96.56 97 VAL A N 1
ATOM 801 C CA . VAL A 1 97 ? 1.11 -0.482 11.773 1 96.56 97 VAL A CA 1
ATOM 802 C C . VAL A 1 97 ? -0.041 -0.368 10.781 1 96.56 97 VAL A C 1
ATOM 804 O O . VAL A 1 97 ? -0.999 0.374 11.008 1 96.56 97 VAL A O 1
ATOM 807 N N . CYS A 1 98 ? 0.028 -1.119 9.703 1 97.06 98 CYS A N 1
ATOM 808 C CA . CYS A 1 98 ? -1.015 -1.089 8.688 1 97.06 98 CYS A CA 1
ATOM 809 C C . CYS A 1 98 ? -2.357 -1.519 9.266 1 97.06 98 CYS A C 1
ATOM 811 O O . CYS A 1 98 ? -3.395 -0.945 8.93 1 97.06 98 CYS A O 1
ATOM 813 N N . GLU A 1 99 ? -2.338 -2.533 10.125 1 96.19 99 GLU A N 1
ATOM 814 C CA . GLU A 1 99 ? -3.592 -3 10.703 1 96.19 99 GLU A CA 1
ATOM 815 C C . GLU A 1 99 ? -4.25 -1.909 11.547 1 96.19 99 GLU A C 1
ATOM 817 O O . GLU A 1 99 ? -5.449 -1.657 11.406 1 96.19 99 GLU A O 1
ATOM 822 N N . ASP A 1 100 ? -3.492 -1.221 12.383 1 97.25 100 ASP A N 1
ATOM 823 C CA . ASP A 1 100 ? -4.02 -0.14 13.211 1 97.25 100 ASP A CA 1
ATOM 824 C C . ASP A 1 100 ? -4.578 0.988 12.352 1 97.25 100 ASP A C 1
ATOM 826 O O . ASP A 1 100 ? -5.664 1.505 12.625 1 97.25 100 ASP A O 1
ATOM 830 N N . LYS A 1 101 ? -3.816 1.346 11.312 1 98.25 101 LYS A N 1
ATOM 831 C CA . LYS A 1 101 ? -4.242 2.43 10.43 1 98.25 101 LYS A CA 1
ATOM 832 C C . LYS A 1 101 ? -5.496 2.043 9.648 1 98.25 101 LYS A C 1
ATOM 834 O O . LYS A 1 101 ? -6.426 2.842 9.523 1 98.25 101 LYS A O 1
ATOM 839 N N . GLY A 1 102 ? -5.488 0.843 9.148 1 98.25 102 GLY A N 1
ATOM 840 C CA . GLY A 1 102 ? -6.668 0.369 8.445 1 98.25 102 GLY A CA 1
ATOM 841 C C . GLY A 1 102 ? -7.914 0.344 9.312 1 98.25 102 GLY A C 1
ATOM 842 O O . GLY A 1 102 ? -8.984 0.792 8.891 1 98.25 102 GLY A O 1
ATOM 843 N N . ASN A 1 103 ? -7.789 -0.167 10.516 1 97.88 103 ASN A N 1
ATOM 844 C CA . ASN A 1 103 ? -8.906 -0.195 11.453 1 97.88 103 ASN A CA 1
ATOM 845 C C . ASN A 1 103 ? -9.391 1.212 11.797 1 97.88 103 ASN A C 1
ATOM 847 O O . ASN A 1 103 ? -10.594 1.456 11.891 1 97.88 103 ASN A O 1
ATOM 851 N N . TRP A 1 104 ? -8.438 2.096 11.961 1 98.62 104 TRP A N 1
ATOM 852 C CA . TRP A 1 104 ? -8.781 3.486 12.242 1 98.62 104 TRP A CA 1
ATOM 853 C C . TRP A 1 104 ? -9.578 4.094 11.094 1 98.62 104 TRP A C 1
ATOM 855 O O . TRP A 1 104 ? -10.602 4.742 11.32 1 98.62 104 TRP A O 1
ATOM 865 N N . ILE A 1 105 ? -9.172 3.869 9.914 1 98.75 105 ILE A N 1
ATOM 866 C CA . ILE A 1 105 ? -9.852 4.391 8.727 1 98.75 105 ILE A CA 1
ATOM 867 C C . ILE A 1 105 ? -11.266 3.824 8.656 1 98.75 105 ILE A C 1
ATOM 869 O O . ILE A 1 105 ? -12.227 4.562 8.414 1 98.75 105 ILE A O 1
ATOM 873 N N . LYS A 1 106 ? -11.344 2.545 8.859 1 98.25 106 LYS A N 1
ATOM 874 C CA . LYS A 1 106 ? -12.648 1.882 8.828 1 98.25 106 LYS A CA 1
ATOM 875 C C . LYS A 1 106 ? -13.602 2.49 9.844 1 98.25 106 LYS A C 1
ATOM 877 O O . LYS A 1 106 ? -14.789 2.676 9.555 1 98.25 106 LYS A O 1
ATOM 882 N N . GLU A 1 107 ? -13.141 2.785 10.953 1 98.25 107 GLU A N 1
ATOM 883 C CA . GLU A 1 107 ? -13.953 3.328 12.039 1 98.25 107 GLU A CA 1
ATOM 884 C C . GLU A 1 107 ? -14.352 4.773 11.758 1 98.25 107 GLU A C 1
ATOM 886 O O . GLU A 1 107 ? -15.508 5.152 11.945 1 98.25 107 GLU A O 1
ATOM 891 N N . LYS A 1 108 ? -13.422 5.594 11.289 1 98.56 108 LYS A N 1
ATOM 892 C CA . LYS A 1 108 ? -13.617 7.035 11.203 1 98.56 108 LYS A CA 1
ATOM 893 C C . LYS A 1 108 ? -14.188 7.43 9.844 1 98.56 108 LYS A C 1
ATOM 895 O O . LYS A 1 108 ? -14.891 8.438 9.727 1 98.56 108 LYS A O 1
ATOM 900 N N . PHE A 1 109 ? -13.82 6.641 8.875 1 98.69 109 PHE A N 1
ATOM 901 C CA . PHE A 1 109 ? -14.258 6.891 7.504 1 98.69 109 PHE A CA 1
ATOM 902 C C . PHE A 1 109 ? -14.883 5.637 6.898 1 98.69 109 PHE A C 1
ATOM 904 O O . PHE A 1 109 ? -14.383 5.113 5.895 1 98.69 109 PHE A O 1
ATOM 911 N N . PRO A 1 110 ? -16.016 5.215 7.426 1 98.12 110 PRO A N 1
ATOM 912 C CA . PRO A 1 110 ? -16.594 3.932 7.023 1 98.12 110 PRO A CA 1
ATOM 913 C C . PRO A 1 110 ? -17.031 3.92 5.562 1 98.12 110 PRO A C 1
ATOM 915 O O . PRO A 1 110 ? -17.281 2.85 4.996 1 98.12 110 PRO A O 1
ATOM 918 N N . PHE A 1 111 ? -17.125 5.066 4.934 1 98.44 111 PHE A N 1
ATOM 919 C CA . PHE A 1 111 ? -17.562 5.168 3.547 1 98.44 111 PHE A CA 1
ATOM 920 C C . PHE A 1 111 ? -16.406 4.926 2.592 1 98.44 111 PHE A C 1
ATOM 922 O O . PHE A 1 111 ? -16.594 4.883 1.374 1 98.44 111 PHE A O 1
ATOM 929 N N . ILE A 1 112 ? -15.219 4.773 3.064 1 98.25 112 ILE A N 1
ATOM 930 C CA . ILE A 1 112 ? -14.055 4.434 2.254 1 98.25 112 ILE A CA 1
ATOM 931 C C . ILE A 1 112 ? -13.812 2.928 2.299 1 98.25 112 ILE A C 1
ATOM 933 O O . ILE A 1 112 ? -13.562 2.363 3.367 1 98.25 112 ILE A O 1
ATOM 937 N N . SER A 1 113 ? -13.875 2.307 1.152 1 98.12 113 SER A N 1
ATOM 938 C CA . SER A 1 113 ? -13.602 0.877 1.066 1 98.12 113 SER A CA 1
ATOM 939 C C . SER A 1 113 ? -12.156 0.571 1.439 1 98.12 113 SER A C 1
ATOM 941 O O . SER A 1 113 ? -11.242 1.324 1.086 1 98.12 113 SER A O 1
ATOM 943 N N . TYR A 1 114 ? -11.953 -0.58 2.098 1 97.44 114 TYR A N 1
ATOM 944 C CA . TYR A 1 114 ? -10.586 -0.979 2.41 1 97.44 114 TYR A CA 1
ATOM 945 C C . TYR A 1 114 ? -9.766 -1.18 1.139 1 97.44 114 TYR A C 1
ATOM 947 O O . TYR A 1 114 ? -8.547 -1.037 1.148 1 97.44 114 TYR A O 1
ATOM 955 N N . GLN A 1 115 ? -10.43 -1.398 0.046 1 97.94 115 GLN A N 1
ATOM 956 C CA . GLN A 1 115 ? -9.75 -1.599 -1.231 1 97.94 115 GLN A CA 1
ATOM 957 C C . GLN A 1 115 ? -9.164 -0.291 -1.753 1 97.94 115 GLN A C 1
ATOM 959 O O . GLN A 1 115 ? -8.352 -0.295 -2.68 1 97.94 115 GLN A O 1
ATOM 964 N N . ASN A 1 116 ? -9.617 0.799 -1.162 1 98.69 116 ASN A N 1
ATOM 965 C CA . ASN A 1 116 ? -9.133 2.107 -1.594 1 98.69 116 ASN A CA 1
ATOM 966 C C . ASN A 1 116 ? -8.047 2.641 -0.665 1 98.69 116 ASN A C 1
ATOM 968 O O . ASN A 1 116 ? -7.711 3.824 -0.715 1 98.69 116 ASN A O 1
ATOM 972 N N . ILE A 1 117 ? -7.484 1.766 0.134 1 98.81 117 ILE A N 1
ATOM 973 C CA . ILE A 1 117 ? -6.348 2.123 0.971 1 98.81 117 ILE A CA 1
ATOM 974 C C . ILE A 1 117 ? -5.055 1.633 0.322 1 98.81 117 ILE A C 1
ATOM 976 O O . ILE A 1 117 ? -4.941 0.46 -0.044 1 98.81 117 ILE A O 1
ATOM 980 N N . ILE A 1 118 ? -4.133 2.562 0.146 1 98.81 118 ILE A N 1
ATOM 981 C CA . ILE A 1 118 ? -2.828 2.258 -0.428 1 98.81 118 ILE A CA 1
ATOM 982 C C . ILE A 1 118 ? -1.732 2.566 0.589 1 98.81 118 ILE A C 1
ATOM 984 O O . ILE A 1 118 ? -1.6 3.707 1.041 1 98.81 118 ILE A O 1
ATOM 988 N N . PHE A 1 119 ? -0.97 1.569 0.959 1 98.81 119 PHE A N 1
ATOM 989 C CA . PHE A 1 119 ? 0.221 1.766 1.776 1 98.81 119 PHE A CA 1
ATOM 990 C C . PHE A 1 119 ? 1.481 1.691 0.924 1 98.81 119 PHE A C 1
ATOM 992 O O . PHE A 1 119 ? 1.772 0.653 0.326 1 98.81 119 PHE A O 1
ATOM 999 N N . CYS A 1 120 ? 2.178 2.824 0.806 1 98.25 120 CYS A N 1
ATOM 1000 C CA . CYS A 1 120 ? 3.414 2.908 0.036 1 98.25 120 CYS A CA 1
ATOM 1001 C C . CYS A 1 120 ? 4.27 4.082 0.501 1 98.25 120 CYS A C 1
ATOM 1003 O O . CYS A 1 120 ? 3.74 5.133 0.867 1 98.25 120 CYS A O 1
ATOM 1005 N N . HIS A 1 121 ? 5.562 3.875 0.424 1 97 121 HIS A N 1
ATOM 1006 C CA . HIS A 1 121 ? 6.457 4.938 0.868 1 97 121 HIS A CA 1
ATOM 1007 C C . HIS A 1 121 ? 6.648 5.988 -0.223 1 97 121 HIS A C 1
ATOM 1009 O O . HIS A 1 121 ? 6.676 7.188 0.061 1 97 121 HIS A O 1
ATOM 1015 N N . ASN A 1 122 ? 6.77 5.555 -1.373 1 97 122 ASN A N 1
ATOM 1016 C CA . ASN A 1 122 ? 6.961 6.457 -2.504 1 97 122 ASN A CA 1
ATOM 1017 C C . ASN A 1 122 ? 5.641 6.773 -3.197 1 97 122 ASN A C 1
ATOM 1019 O O . ASN A 1 122 ? 5.238 6.078 -4.129 1 97 122 ASN A O 1
ATOM 1023 N N . LYS A 1 123 ? 5.004 7.863 -2.836 1 98.06 123 LYS A N 1
ATOM 1024 C CA . LYS A 1 123 ? 3.691 8.211 -3.369 1 98.06 123 LYS A CA 1
ATOM 1025 C C . LYS A 1 123 ? 3.795 8.688 -4.816 1 98.06 123 LYS A C 1
ATOM 1027 O O . LYS A 1 123 ? 2.787 8.773 -5.52 1 98.06 123 LYS A O 1
ATOM 1032 N N . GLY A 1 124 ? 5.004 8.922 -5.273 1 97.19 124 GLY A N 1
ATOM 1033 C CA . GLY A 1 124 ? 5.223 9.266 -6.672 1 97.19 124 GLY A CA 1
ATOM 1034 C C . GLY A 1 124 ? 4.914 8.117 -7.617 1 97.19 124 GLY A C 1
ATOM 1035 O O . GLY A 1 124 ? 4.746 8.328 -8.82 1 97.19 124 GLY A O 1
ATOM 1036 N N . LEU A 1 125 ? 4.809 6.957 -7.109 1 97.88 125 LEU A N 1
ATOM 1037 C CA . LEU A 1 125 ? 4.531 5.773 -7.918 1 97.88 125 LEU A CA 1
ATOM 1038 C C . LEU A 1 125 ? 3.029 5.566 -8.078 1 97.88 125 LEU A C 1
ATOM 1040 O O . LEU A 1 125 ? 2.6 4.719 -8.867 1 97.88 125 LEU A O 1
ATOM 1044 N N . VAL A 1 126 ? 2.217 6.316 -7.332 1 97.94 126 VAL A N 1
ATOM 1045 C CA . VAL A 1 126 ? 0.769 6.145 -7.387 1 97.94 126 VAL A CA 1
ATOM 1046 C C . VAL A 1 126 ? 0.163 7.164 -8.352 1 97.94 126 VAL A C 1
ATOM 1048 O O . VAL A 1 126 ? 0.357 8.375 -8.188 1 97.94 126 VAL A O 1
ATOM 1051 N N . HIS A 1 127 ? -0.546 6.68 -9.281 1 96.75 127 HIS A N 1
ATOM 1052 C CA . HIS A 1 127 ? -1.208 7.551 -10.242 1 96.75 127 HIS A CA 1
ATOM 1053 C C . HIS A 1 127 ? -2.625 7.891 -9.789 1 96.75 127 HIS A C 1
ATOM 1055 O O . HIS A 1 127 ? -3.527 7.055 -9.875 1 96.75 127 HIS A O 1
ATOM 1061 N N . LEU A 1 128 ? -2.879 9.109 -9.445 1 97.81 128 LEU A N 1
ATOM 1062 C CA . LEU A 1 128 ? -4.172 9.688 -9.109 1 97.81 128 LEU A CA 1
ATOM 1063 C C . LEU A 1 128 ? -4.285 11.109 -9.648 1 97.81 128 LEU A C 1
ATOM 1065 O O . LEU A 1 128 ? -3.275 11.734 -9.984 1 97.81 128 LEU A O 1
ATOM 1069 N N . ASP A 1 129 ? -5.43 11.602 -9.766 1 98 129 ASP A N 1
ATOM 1070 C CA . ASP A 1 129 ? -5.645 12.922 -10.359 1 98 129 ASP A CA 1
ATOM 1071 C C . ASP A 1 129 ? -5.219 14.023 -9.391 1 98 129 ASP A C 1
ATOM 1073 O O . ASP A 1 129 ? -4.668 15.047 -9.812 1 98 129 ASP A O 1
ATOM 1077 N N . ILE A 1 130 ? -5.508 13.875 -8.094 1 98.56 130 ILE A N 1
ATOM 1078 C CA . ILE A 1 130 ? -5.195 14.852 -7.062 1 98.56 130 ILE A CA 1
ATOM 1079 C C . ILE A 1 130 ? -4.605 14.148 -5.844 1 98.56 130 ILE A C 1
ATOM 1081 O O . ILE A 1 130 ? -5.016 13.039 -5.504 1 98.56 130 ILE A O 1
ATOM 1085 N N . LEU A 1 131 ? -3.66 14.734 -5.188 1 98.81 131 LEU A N 1
ATOM 1086 C CA . LEU A 1 131 ? -3.158 14.289 -3.893 1 98.81 131 LEU A CA 1
ATOM 1087 C C . LEU A 1 131 ? -3.158 15.43 -2.887 1 98.81 131 LEU A C 1
ATOM 1089 O O . LEU A 1 131 ? -2.629 16.516 -3.168 1 98.81 131 LEU A O 1
ATOM 1093 N N . ILE A 1 132 ? -3.818 15.258 -1.792 1 98.88 132 ILE A N 1
ATOM 1094 C CA . ILE A 1 132 ? -3.717 16.141 -0.638 1 98.88 132 ILE A CA 1
ATOM 1095 C C . ILE A 1 132 ? -2.74 15.555 0.379 1 98.88 132 ILE A C 1
ATOM 1097 O O . ILE A 1 132 ? -2.936 14.438 0.863 1 98.88 132 ILE A O 1
ATOM 1101 N N . ASP A 1 133 ? -1.729 16.297 0.685 1 98.69 133 ASP A N 1
ATOM 1102 C CA . ASP A 1 133 ? -0.651 15.789 1.528 1 98.69 133 ASP A CA 1
ATOM 1103 C C . ASP A 1 133 ? 0.017 16.922 2.307 1 98.69 133 ASP A C 1
ATOM 1105 O O . ASP A 1 133 ? 0.214 18.016 1.774 1 98.69 133 ASP A O 1
ATOM 1109 N N . ASP A 1 134 ? 0.408 16.625 3.467 1 97.25 134 ASP A N 1
ATOM 1110 C CA . ASP A 1 134 ? 1.021 17.672 4.277 1 97.25 134 ASP A CA 1
ATOM 1111 C C . ASP A 1 134 ? 2.537 17.672 4.109 1 97.25 134 ASP A C 1
ATOM 1113 O O . ASP A 1 134 ? 3.215 18.594 4.578 1 97.25 134 ASP A O 1
ATOM 1117 N N . ASN A 1 135 ? 3.064 16.609 3.512 1 96.06 135 ASN A N 1
ATOM 1118 C CA . ASN A 1 135 ? 4.504 16.516 3.297 1 96.06 135 ASN A CA 1
ATOM 1119 C C . ASN A 1 135 ? 4.898 16.984 1.903 1 96.06 135 ASN A C 1
ATOM 1121 O O . ASN A 1 135 ? 4.625 16.312 0.908 1 96.06 135 ASN A O 1
ATOM 1125 N N . PRO A 1 136 ? 5.633 18.078 1.75 1 96 136 PRO A N 1
ATOM 1126 C CA . PRO A 1 136 ? 6.016 18.609 0.44 1 96 136 PRO A CA 1
ATOM 1127 C C . PRO A 1 136 ? 6.809 17.609 -0.396 1 96 136 PRO A C 1
ATOM 1129 O O . PRO A 1 136 ? 6.719 17.609 -1.626 1 96 136 PRO A O 1
ATOM 1132 N N . LEU A 1 137 ? 7.523 16.719 0.261 1 94.25 137 LEU A N 1
ATOM 1133 C CA . LEU A 1 137 ? 8.328 15.758 -0.476 1 94.25 137 LEU A CA 1
ATOM 1134 C C . LEU A 1 137 ? 7.445 14.781 -1.237 1 94.25 137 LEU A C 1
ATOM 1136 O O . LEU A 1 137 ? 7.773 14.375 -2.354 1 94.25 137 LEU A O 1
ATOM 1140 N N . ASN A 1 138 ? 6.363 14.422 -0.595 1 96.81 138 ASN A N 1
ATOM 1141 C CA . ASN A 1 138 ? 5.414 13.555 -1.285 1 96.81 138 ASN A CA 1
ATOM 1142 C C . ASN A 1 138 ? 4.785 14.258 -2.486 1 96.81 138 ASN A C 1
ATOM 1144 O O . ASN A 1 138 ? 4.621 13.648 -3.547 1 96.81 138 ASN A O 1
ATOM 1148 N N . LEU A 1 139 ? 4.477 15.508 -2.324 1 97.94 139 LEU A N 1
ATOM 1149 C CA . LEU A 1 139 ? 3.85 16.281 -3.391 1 97.94 139 LEU A CA 1
ATOM 1150 C C . LEU A 1 139 ? 4.828 16.531 -4.531 1 97.94 139 LEU A C 1
ATOM 1152 O O . LEU A 1 139 ? 4.441 16.5 -5.703 1 97.94 139 LEU A O 1
ATOM 1156 N N . GLU A 1 140 ? 6.09 16.75 -4.184 1 96.81 140 GLU A N 1
ATOM 1157 C CA . GLU A 1 140 ? 7.117 16.984 -5.191 1 96.81 140 GLU A CA 1
ATOM 1158 C C . GLU A 1 140 ? 7.219 15.812 -6.164 1 96.81 140 GLU A C 1
ATOM 1160 O O . GLU A 1 140 ? 7.375 16.016 -7.371 1 96.81 140 GLU A O 1
ATOM 1165 N N . ASN A 1 141 ? 7.094 14.648 -5.695 1 94.38 141 ASN A N 1
ATOM 1166 C CA . ASN A 1 141 ? 7.305 13.438 -6.488 1 94.38 141 ASN A CA 1
ATOM 1167 C C . ASN A 1 141 ? 6.008 12.969 -7.148 1 94.38 141 ASN A C 1
ATOM 1169 O O . ASN A 1 141 ? 6.035 12.125 -8.047 1 94.38 141 ASN A O 1
ATOM 1173 N N . PHE A 1 142 ? 4.906 13.516 -6.707 1 97.44 142 PHE A N 1
ATOM 1174 C CA . PHE A 1 142 ? 3.602 13.133 -7.234 1 97.44 142 PHE A CA 1
ATOM 1175 C C . PHE A 1 142 ? 3.348 13.805 -8.578 1 97.44 142 PHE A C 1
ATOM 1177 O O . PHE A 1 142 ? 3.68 14.977 -8.773 1 97.44 142 PHE A O 1
ATOM 1184 N N . LYS A 1 143 ? 2.758 13.117 -9.594 1 95.19 143 LYS A N 1
ATOM 1185 C CA . LYS A 1 143 ? 2.639 13.625 -10.961 1 95.19 143 LYS A CA 1
ATOM 1186 C C . LYS A 1 143 ? 1.284 14.289 -11.188 1 95.19 143 LYS A C 1
ATOM 1188 O O . LYS A 1 143 ? 1.129 15.102 -12.102 1 95.19 143 LYS A O 1
ATOM 1193 N N . GLY A 1 144 ? 0.224 14.117 -10.398 1 96.31 144 GLY A N 1
ATOM 1194 C CA . GLY A 1 144 ? -1.085 14.734 -10.547 1 96.31 144 GLY A CA 1
ATOM 1195 C C . GLY A 1 144 ? -1.182 16.094 -9.898 1 96.31 144 GLY A C 1
ATOM 1196 O O . GLY A 1 144 ? -0.17 16.781 -9.719 1 96.31 144 GLY A O 1
ATOM 1197 N N . ASN A 1 145 ? -2.402 16.609 -9.75 1 97.88 145 ASN A N 1
ATOM 1198 C CA . ASN A 1 145 ? -2.619 17.875 -9.055 1 97.88 145 ASN A CA 1
ATOM 1199 C C . ASN A 1 145 ? -2.312 17.75 -7.566 1 97.88 145 ASN A C 1
ATOM 1201 O O . ASN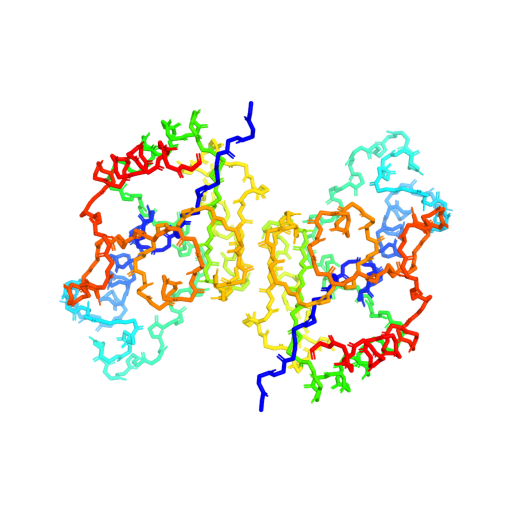 A 1 145 ? -2.574 16.719 -6.957 1 97.88 145 ASN A O 1
ATOM 1205 N N . LYS A 1 146 ? -1.743 18.797 -7.055 1 98.38 146 LYS A N 1
ATOM 1206 C CA . LYS A 1 146 ? -1.196 18.719 -5.703 1 98.38 146 LYS A CA 1
ATOM 1207 C C . LYS A 1 146 ? -1.822 19.781 -4.801 1 98.38 146 LYS A C 1
ATOM 1209 O O . LYS A 1 146 ? -1.942 20.953 -5.191 1 98.38 146 LYS A O 1
ATOM 1214 N N . ILE A 1 147 ? -2.242 19.406 -3.631 1 98.81 147 ILE A N 1
ATOM 1215 C CA . ILE A 1 147 ? -2.713 20.312 -2.588 1 98.81 147 ILE A CA 1
ATOM 1216 C C . ILE A 1 147 ? -1.928 20.062 -1.301 1 98.81 147 ILE A C 1
ATOM 1218 O O . ILE A 1 147 ? -1.913 18.953 -0.777 1 98.81 147 ILE A O 1
ATOM 1222 N N . LEU A 1 148 ? -1.239 21.109 -0.853 1 98.81 148 LEU A N 1
ATOM 1223 C CA . LEU A 1 148 ? -0.523 21.047 0.416 1 98.81 148 LEU A CA 1
ATOM 1224 C C . LEU A 1 148 ? -1.468 21.281 1.588 1 98.81 148 LEU A C 1
ATOM 1226 O O . LEU A 1 148 ? -2.08 22.359 1.687 1 98.81 148 LEU A O 1
ATOM 1230 N N . PHE A 1 149 ? -1.631 20.297 2.42 1 98.69 149 PHE A N 1
ATOM 1231 C CA . PHE A 1 149 ? -2.408 20.5 3.637 1 98.69 149 PHE A CA 1
ATOM 1232 C C . PHE A 1 149 ? -1.568 21.188 4.707 1 98.69 149 PHE A C 1
ATOM 1234 O O . PHE A 1 149 ? -0.455 20.75 5.004 1 98.69 149 PHE A O 1
ATOM 1241 N N . ASP A 1 150 ? -2.082 22.172 5.246 1 97.12 150 ASP A N 1
ATOM 1242 C CA . ASP A 1 150 ? -1.358 23.016 6.184 1 97.12 150 ASP A CA 1
ATOM 1243 C C . ASP A 1 150 ? -0.981 22.25 7.445 1 97.12 150 ASP A C 1
ATOM 1245 O O . ASP A 1 150 ? -1.801 21.5 7.996 1 97.12 150 ASP A O 1
ATOM 1249 N N . ALA A 1 151 ? 0.219 22.359 7.816 1 95.44 151 ALA A N 1
ATOM 1250 C CA . ALA A 1 151 ? 0.751 21.766 9.039 1 95.44 151 ALA A CA 1
ATOM 1251 C C . ALA A 1 151 ? 1.913 22.594 9.586 1 95.44 151 ALA A C 1
ATOM 1253 O O . ALA A 1 151 ? 2.482 23.422 8.875 1 95.44 151 ALA A O 1
ATOM 1254 N N . HIS A 1 152 ? 2.246 22.391 10.766 1 92.12 152 HIS A N 1
ATOM 1255 C CA . HIS A 1 152 ? 3.283 23.172 11.43 1 92.12 152 HIS A CA 1
ATOM 1256 C C . HIS A 1 152 ? 4.633 23 10.742 1 92.12 152 HIS A C 1
ATOM 1258 O O . HIS A 1 152 ? 5.406 23.953 10.633 1 92.12 152 HIS A O 1
ATOM 1264 N N . HIS A 1 153 ? 4.895 21.812 10.242 1 91.56 153 HIS A N 1
ATOM 1265 C CA . HIS A 1 153 ? 6.223 21.5 9.727 1 91.56 153 HIS A CA 1
ATOM 1266 C C . HIS A 1 153 ? 6.375 21.984 8.289 1 91.56 153 HIS A C 1
ATOM 1268 O O . HIS A 1 153 ? 7.465 21.891 7.715 1 91.56 153 HIS A O 1
ATOM 1274 N N . ASN A 1 154 ? 5.277 22.516 7.703 1 94.56 154 ASN A N 1
ATOM 1275 C CA . ASN A 1 154 ? 5.406 22.891 6.297 1 94.56 154 ASN A CA 1
ATOM 1276 C C . ASN A 1 154 ? 5.035 24.344 6.062 1 94.56 154 ASN A C 1
ATOM 1278 O O . ASN A 1 154 ? 4.668 24.734 4.949 1 94.56 154 ASN A O 1
ATOM 1282 N N . LYS A 1 155 ? 5.113 25.156 7.062 1 92.38 155 LYS A N 1
ATOM 1283 C CA . LYS A 1 155 ? 4.664 26.547 7.039 1 92.38 155 LYS A CA 1
ATOM 1284 C C . LYS A 1 155 ? 5.449 27.359 6.012 1 92.38 155 LYS A C 1
ATOM 1286 O O . LYS A 1 155 ? 4.91 28.297 5.402 1 92.38 155 LYS A O 1
ATOM 1291 N N . SER A 1 156 ? 6.664 26.969 5.805 1 92 156 SER A N 1
ATOM 1292 C CA . SER A 1 156 ? 7.52 27.75 4.926 1 92 156 SER A CA 1
ATOM 1293 C C . SER A 1 156 ? 7.367 27.328 3.473 1 92 156 SER A C 1
ATOM 1295 O O . SER A 1 156 ? 7.93 27.953 2.57 1 92 156 SER A O 1
ATOM 1297 N N . GLU A 1 157 ? 6.641 26.25 3.268 1 95.19 157 GLU A N 1
ATOM 1298 C CA . GLU A 1 157 ? 6.484 25.75 1.909 1 95.19 157 GLU A CA 1
ATOM 1299 C C . GLU A 1 157 ? 5.523 26.609 1.101 1 95.19 157 GLU A C 1
ATOM 1301 O O . GLU A 1 157 ? 4.406 26.891 1.546 1 95.19 157 GLU A O 1
ATOM 1306 N N . ASN A 1 158 ? 5.992 27.016 -0.118 1 96.06 158 ASN A N 1
ATOM 1307 C CA . ASN A 1 158 ? 5.152 27.891 -0.93 1 96.06 158 ASN A CA 1
ATOM 1308 C C . ASN A 1 158 ? 5.027 27.375 -2.361 1 96.06 158 ASN A C 1
ATOM 1310 O O . ASN A 1 158 ? 4.492 28.062 -3.229 1 96.06 158 ASN A O 1
ATOM 1314 N N . ARG A 1 159 ? 5.527 26.219 -2.625 1 97.19 159 ARG A N 1
ATOM 1315 C CA . ARG A 1 159 ? 5.59 25.703 -3.986 1 97.19 159 ARG A CA 1
ATOM 1316 C C . ARG A 1 159 ? 4.234 25.156 -4.426 1 97.19 159 ARG A C 1
ATOM 1318 O O . ARG A 1 159 ? 3.992 24.984 -5.621 1 97.19 159 ARG A O 1
ATOM 1325 N N . PHE A 1 160 ? 3.291 24.969 -3.43 1 98.44 160 PHE A N 1
ATOM 1326 C CA . PHE A 1 160 ? 2.043 24.281 -3.746 1 98.44 160 PHE A CA 1
ATOM 1327 C C . PHE A 1 160 ? 0.844 25.109 -3.285 1 98.44 160 PHE A C 1
ATOM 1329 O O . PHE A 1 160 ? 0.956 25.906 -2.359 1 98.44 160 PHE A O 1
ATOM 1336 N N . VAL A 1 161 ? -0.306 24.875 -4.035 1 98.12 161 VAL A N 1
ATOM 1337 C CA . VAL A 1 161 ? -1.559 25.406 -3.508 1 98.12 161 VAL A CA 1
ATOM 1338 C C . VAL A 1 161 ? -1.818 24.828 -2.117 1 98.12 161 VAL A C 1
ATOM 1340 O O . VAL A 1 161 ? -1.68 23.625 -1.902 1 98.12 161 VAL A O 1
ATOM 1343 N N . ARG A 1 162 ? -2.211 25.766 -1.223 1 98.56 162 ARG A N 1
ATOM 1344 C CA . ARG A 1 162 ? -2.336 25.359 0.175 1 98.56 162 ARG A CA 1
ATOM 1345 C C . ARG A 1 162 ? -3.799 25.328 0.608 1 98.56 162 ARG A C 1
ATOM 1347 O O . ARG A 1 162 ? -4.578 26.219 0.24 1 98.56 162 ARG A O 1
ATOM 1354 N N . ALA A 1 163 ? -4.176 24.281 1.314 1 98.81 163 ALA A N 1
ATOM 1355 C CA . ALA A 1 163 ? -5.41 24.234 2.092 1 98.81 163 ALA A CA 1
ATOM 1356 C C . ALA A 1 163 ? -5.125 24.359 3.586 1 98.81 163 ALA A C 1
ATOM 1358 O O . ALA A 1 163 ? -4.418 23.531 4.156 1 98.81 163 ALA A O 1
ATOM 1359 N N . ARG A 1 164 ? -5.727 25.312 4.238 1 98.12 164 ARG A N 1
ATOM 1360 C CA . ARG A 1 164 ? -5.449 25.562 5.648 1 98.12 164 ARG A CA 1
ATOM 1361 C C . ARG A 1 164 ? -6.238 24.625 6.547 1 98.12 164 ARG A C 1
ATOM 1363 O O . ARG A 1 164 ? -5.891 24.422 7.711 1 98.12 164 ARG A O 1
ATOM 1370 N N . ASP A 1 165 ? -7.32 24.156 6.023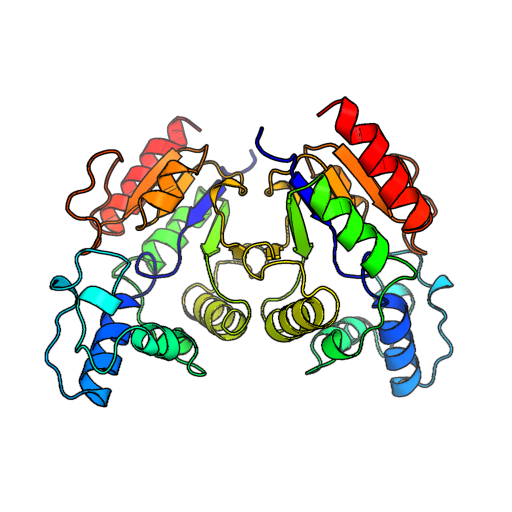 1 98.31 165 ASP A N 1
ATOM 1371 C CA . ASP A 1 165 ? -8.188 23.219 6.711 1 98.31 165 ASP A CA 1
ATOM 1372 C C . ASP A 1 165 ? -9.039 22.422 5.715 1 98.31 165 ASP A C 1
ATOM 1374 O O . ASP A 1 165 ? -8.867 22.547 4.504 1 98.31 165 ASP A O 1
ATOM 1378 N N . TRP A 1 166 ? -9.883 21.578 6.156 1 98.75 166 TRP A N 1
ATOM 1379 C CA . TRP A 1 166 ? -10.617 20.688 5.277 1 98.75 166 TRP A CA 1
ATOM 1380 C C . TRP A 1 166 ? -11.766 21.406 4.59 1 98.75 166 TRP A C 1
ATOM 1382 O O . TRP A 1 166 ? -12.312 20.922 3.596 1 98.75 166 TRP A O 1
ATOM 1392 N N . TYR A 1 167 ? -12.188 22.578 5.16 1 98.69 167 TYR A N 1
ATOM 1393 C CA . TYR A 1 167 ? -13.117 23.406 4.395 1 98.69 167 TYR A CA 1
ATOM 1394 C C . TYR A 1 167 ? -12.484 23.859 3.088 1 98.69 167 TYR A C 1
ATOM 1396 O O . TYR A 1 167 ? -13.078 23.703 2.016 1 98.69 167 TYR A O 1
ATOM 1404 N N . GLU A 1 168 ? -11.297 24.328 3.232 1 98.81 168 GLU A N 1
ATOM 1405 C CA . GLU A 1 168 ? -10.586 24.812 2.055 1 98.81 168 GLU A CA 1
ATOM 1406 C C . GLU A 1 168 ? -10.172 23.656 1.141 1 98.81 168 GLU A C 1
ATOM 1408 O O . GLU A 1 168 ? -10.211 23.797 -0.084 1 98.81 168 GLU A O 1
ATOM 1413 N N . ALA A 1 169 ? -9.734 22.562 1.716 1 98.88 169 ALA A N 1
ATOM 1414 C CA . ALA A 1 169 ? -9.352 21.406 0.908 1 98.88 169 ALA A CA 1
ATOM 1415 C C . ALA A 1 169 ? -10.508 20.938 0.032 1 98.88 169 ALA A C 1
ATOM 1417 O O . ALA A 1 169 ? -10.328 20.688 -1.161 1 98.88 169 ALA A O 1
ATOM 1418 N N . LYS A 1 170 ? -11.664 20.828 0.664 1 98.75 170 LYS A N 1
ATOM 1419 C CA . LYS A 1 170 ? -12.852 20.422 -0.08 1 98.75 170 LYS A CA 1
ATOM 1420 C C . LYS A 1 170 ? -13.148 21.391 -1.222 1 98.75 170 LYS A C 1
ATOM 1422 O O . LYS A 1 170 ? -13.391 20.969 -2.355 1 98.75 170 LYS A O 1
ATOM 1427 N N . ALA A 1 171 ? -13.102 22.641 -0.934 1 98.44 171 ALA A N 1
ATOM 1428 C CA . ALA A 1 171 ? -13.398 23.672 -1.934 1 98.44 171 ALA A CA 1
ATOM 1429 C C . ALA A 1 171 ? -12.406 23.594 -3.094 1 98.44 171 ALA A C 1
ATOM 1431 O O . ALA A 1 171 ? -12.797 23.734 -4.258 1 98.44 171 ALA A O 1
ATOM 1432 N N . LEU A 1 172 ? -11.148 23.422 -2.797 1 98.38 172 LEU A N 1
ATOM 1433 C CA . LEU A 1 172 ? -10.109 23.344 -3.82 1 98.38 172 LEU A CA 1
ATOM 1434 C C . LEU A 1 172 ? -10.344 22.125 -4.719 1 98.38 172 LEU A C 1
ATOM 1436 O O . LEU A 1 172 ? -10.195 22.219 -5.938 1 98.38 172 LEU A O 1
ATOM 1440 N N . CYS A 1 173 ? -10.703 20.984 -4.129 1 98.19 173 CYS A N 1
ATOM 1441 C CA . CYS A 1 173 ? -10.984 19.766 -4.895 1 98.19 173 CYS A CA 1
ATOM 1442 C C . CYS A 1 173 ? -12.156 19.984 -5.844 1 98.19 173 CYS A C 1
ATOM 1444 O O . CYS A 1 173 ? -12.094 19.594 -7.012 1 98.19 173 CYS A O 1
ATOM 1446 N N . GLU A 1 174 ? -13.203 20.625 -5.336 1 97.56 174 GLU A N 1
ATOM 1447 C CA . GLU A 1 174 ? -14.391 20.891 -6.152 1 97.56 174 GLU A CA 1
ATOM 1448 C C . GLU A 1 174 ? -14.062 21.812 -7.328 1 97.56 174 GLU A C 1
ATOM 1450 O O . GLU A 1 174 ? -14.57 21.609 -8.43 1 97.56 174 GLU A O 1
ATOM 1455 N N . SER A 1 175 ? -13.219 22.719 -7.062 1 96.38 175 SER A N 1
ATOM 1456 C CA . SER A 1 175 ? -12.812 23.625 -8.117 1 96.38 175 SER A CA 1
ATOM 1457 C C . SER A 1 175 ? -11.984 22.922 -9.18 1 96.38 175 SER A C 1
ATOM 1459 O O . SER A 1 175 ? -12.141 23.188 -10.375 1 96.38 175 SER A O 1
ATOM 1461 N N . LEU A 1 176 ? -11.109 21.984 -8.75 1 95.56 176 LEU A N 1
ATOM 1462 C CA . LEU A 1 176 ? -10.211 21.266 -9.656 1 95.56 176 LEU A CA 1
ATOM 1463 C C . LEU A 1 176 ? -10.984 20.266 -10.5 1 95.56 176 LEU A C 1
ATOM 1465 O O . LEU A 1 176 ? -10.547 19.891 -11.594 1 95.56 176 LEU A O 1
ATOM 1469 N N . LYS A 1 177 ? -12.117 19.844 -9.961 1 93 177 LYS A N 1
ATOM 1470 C CA . LYS A 1 177 ? -12.914 18.828 -10.648 1 93 177 LYS A CA 1
ATOM 1471 C C . LYS A 1 177 ? -13.266 19.266 -12.07 1 93 177 LYS A C 1
ATOM 1473 O O . LYS A 1 177 ? -13.289 18.453 -12.992 1 93 177 LYS A O 1
ATOM 1478 N N . ASP A 1 178 ? -13.461 20.547 -12.273 1 87.38 178 ASP A N 1
ATOM 1479 C CA . ASP A 1 178 ? -13.883 21.109 -13.555 1 87.38 178 ASP A CA 1
ATOM 1480 C C . ASP A 1 178 ? -12.781 20.984 -14.602 1 87.38 178 ASP A C 1
ATOM 1482 O O . ASP A 1 178 ? -13.039 21.125 -15.797 1 87.38 178 ASP A O 1
ATOM 1486 N N . PHE A 1 179 ? -11.594 20.656 -14.195 1 87.81 179 PHE A N 1
ATOM 1487 C CA . PHE A 1 179 ? -10.453 20.609 -15.109 1 87.81 179 PHE A CA 1
ATOM 1488 C C . PHE A 1 179 ? -9.977 19.172 -15.289 1 87.81 179 PHE A C 1
ATOM 1490 O O . PHE A 1 179 ? -8.953 18.938 -15.945 1 87.81 179 PHE A O 1
ATOM 1497 N N . LEU A 1 180 ? -10.656 18.312 -14.648 1 87.44 180 LEU A N 1
ATOM 1498 C CA . LEU A 1 180 ? -10.25 16.922 -14.688 1 87.44 180 LEU A CA 1
ATOM 1499 C C . LEU A 1 180 ? -11.102 16.141 -15.68 1 87.44 180 LEU A C 1
ATOM 1501 O O . LEU A 1 180 ? -12.266 16.484 -15.914 1 87.44 180 LEU A O 1
ATOM 1505 N N . MET B 1 1 ? 22.781 6.09 -13.961 1 54.72 1 MET B N 1
ATOM 1506 C CA . MET B 1 1 ? 21.438 6.223 -14.508 1 54.72 1 MET B CA 1
ATOM 1507 C C . MET B 1 1 ? 20.406 5.543 -13.609 1 54.72 1 MET B C 1
ATOM 1509 O O . MET B 1 1 ? 20.75 4.609 -12.875 1 54.72 1 MET B O 1
ATOM 1513 N N . ASN B 1 2 ? 19.094 6.098 -13.281 1 82.56 2 ASN B N 1
ATOM 1514 C CA . ASN B 1 2 ? 18.141 5.527 -12.328 1 82.56 2 ASN B CA 1
ATOM 1515 C C . ASN B 1 2 ? 17.641 4.164 -12.789 1 82.56 2 ASN B C 1
ATOM 1517 O O . ASN B 1 2 ? 17.297 3.982 -13.961 1 82.56 2 ASN B O 1
ATOM 1521 N N . LYS B 1 3 ? 17.984 3.064 -12.055 1 93.38 3 LYS B N 1
ATOM 1522 C CA . LYS B 1 3 ? 17.531 1.714 -12.367 1 93.38 3 LYS B CA 1
ATOM 1523 C C . LYS B 1 3 ? 16.031 1.704 -12.695 1 93.38 3 LYS B C 1
ATOM 1525 O O . LYS B 1 3 ? 15.242 2.396 -12.047 1 93.38 3 LYS B O 1
ATOM 1530 N N . PRO B 1 4 ? 15.711 0.948 -13.891 1 97.75 4 PRO B N 1
ATOM 1531 C CA . PRO B 1 4 ? 14.273 0.757 -14.094 1 97.75 4 PRO B CA 1
ATOM 1532 C C . PRO B 1 4 ? 13.594 0.065 -12.914 1 97.75 4 PRO B C 1
ATOM 1534 O O . PRO B 1 4 ? 14.266 -0.535 -12.078 1 97.75 4 PRO B O 1
ATOM 1537 N N . THR B 1 5 ? 12.258 0.22 -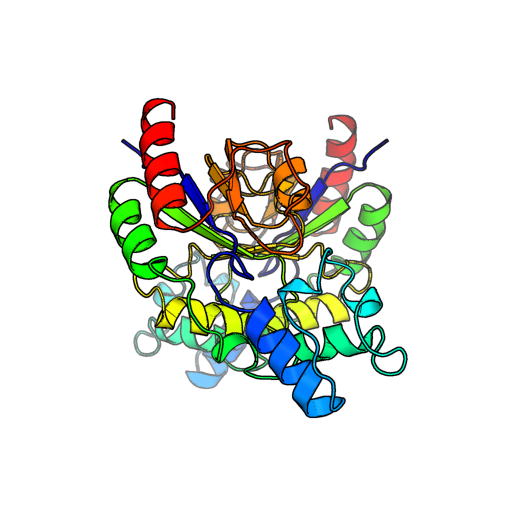12.859 1 98.25 5 THR B N 1
ATOM 1538 C CA . THR B 1 5 ? 11.516 -0.321 -11.727 1 98.25 5 THR B CA 1
ATOM 1539 C C . THR B 1 5 ? 10.844 -1.642 -12.102 1 98.25 5 THR B C 1
ATOM 1541 O O . THR B 1 5 ? 10.336 -1.794 -13.219 1 98.25 5 THR B O 1
ATOM 1544 N N . LEU B 1 6 ? 10.945 -2.611 -11.211 1 98.69 6 LEU B N 1
ATOM 1545 C CA . LEU B 1 6 ? 10.359 -3.936 -11.375 1 98.69 6 LEU B CA 1
ATOM 1546 C C . LEU B 1 6 ? 9.398 -4.246 -10.227 1 98.69 6 LEU B C 1
ATOM 1548 O O . LEU B 1 6 ? 9.82 -4.309 -9.062 1 98.69 6 LEU B O 1
ATOM 1552 N N . GLY B 1 7 ? 8.125 -4.379 -10.562 1 98.75 7 GLY B N 1
ATOM 1553 C CA . GLY B 1 7 ? 7.129 -4.797 -9.586 1 98.75 7 GLY B CA 1
ATOM 1554 C C . GLY B 1 7 ? 6.922 -6.301 -9.562 1 98.75 7 GLY B C 1
ATOM 1555 O O . GLY B 1 7 ? 6.844 -6.941 -10.617 1 98.75 7 GLY B O 1
ATOM 1556 N N . ILE B 1 8 ? 6.844 -6.84 -8.375 1 98.88 8 ILE B N 1
ATOM 1557 C CA . ILE B 1 8 ? 6.629 -8.273 -8.211 1 98.88 8 ILE B CA 1
ATOM 1558 C C . ILE B 1 8 ? 5.418 -8.516 -7.309 1 98.88 8 ILE B C 1
ATOM 1560 O O . ILE B 1 8 ? 5.387 -8.047 -6.164 1 98.88 8 ILE B O 1
ATOM 1564 N N . ASP B 1 9 ? 4.445 -9.258 -7.871 1 98.69 9 ASP B N 1
ATOM 1565 C CA . ASP B 1 9 ? 3.357 -9.773 -7.047 1 98.69 9 ASP B CA 1
ATOM 1566 C C . ASP B 1 9 ? 3.883 -10.75 -5.992 1 98.69 9 ASP B C 1
ATOM 1568 O O . ASP B 1 9 ? 4.898 -11.406 -6.199 1 98.69 9 ASP B O 1
ATOM 1572 N N . LEU B 1 10 ? 3.135 -10.805 -4.879 1 98.69 10 LEU B N 1
ATOM 1573 C CA . LEU B 1 10 ? 3.602 -11.617 -3.766 1 98.69 10 LEU B CA 1
ATOM 1574 C C . LEU B 1 10 ? 2.973 -13.008 -3.807 1 98.69 10 LEU B C 1
ATOM 1576 O O . LEU B 1 10 ? 3.67 -14.008 -3.998 1 98.69 10 LEU B O 1
ATOM 1580 N N . ASP B 1 11 ? 1.668 -13.07 -3.754 1 96.81 11 ASP B N 1
ATOM 1581 C CA . ASP B 1 11 ? 0.96 -14.328 -3.516 1 96.81 11 ASP B CA 1
ATOM 1582 C C . ASP B 1 11 ? 0.932 -15.188 -4.773 1 96.81 11 ASP B C 1
ATOM 1584 O O . ASP B 1 11 ? 0.502 -14.734 -5.836 1 96.81 11 ASP B O 1
ATOM 1588 N N . THR B 1 12 ? 1.398 -16.406 -4.621 1 95.94 12 THR B N 1
ATOM 1589 C CA . THR B 1 12 ? 1.517 -17.391 -5.684 1 95.94 12 THR B CA 1
ATOM 1590 C C . THR B 1 12 ? 2.672 -17.047 -6.621 1 95.94 12 THR B C 1
ATOM 1592 O O . THR B 1 12 ? 3.312 -17.938 -7.18 1 95.94 12 THR B O 1
ATOM 1595 N N . THR B 1 13 ? 3.059 -15.805 -6.762 1 98.5 13 THR B N 1
ATOM 1596 C CA . THR B 1 13 ? 4.164 -15.367 -7.609 1 98.5 13 THR B CA 1
ATOM 1597 C C . THR B 1 13 ? 5.496 -15.531 -6.887 1 98.5 13 THR B C 1
ATOM 1599 O O . THR B 1 13 ? 6.445 -16.094 -7.441 1 98.5 13 THR B O 1
ATOM 1602 N N . LEU B 1 14 ? 5.586 -15.086 -5.668 1 98.56 14 LEU B N 1
ATOM 1603 C CA . LEU B 1 14 ? 6.809 -15.227 -4.883 1 98.56 14 LEU B CA 1
ATOM 1604 C C . LEU B 1 14 ? 6.668 -16.328 -3.852 1 98.56 14 LEU B C 1
ATOM 1606 O O . LEU B 1 14 ? 7.652 -17 -3.504 1 98.56 14 LEU B O 1
ATOM 1610 N N . ASN B 1 15 ? 5.465 -16.438 -3.34 1 98.31 15 ASN B N 1
ATOM 1611 C CA . ASN B 1 15 ? 5.281 -17.438 -2.293 1 98.31 15 ASN B CA 1
ATOM 1612 C C . ASN B 1 15 ? 4.383 -18.578 -2.758 1 98.31 15 ASN B C 1
ATOM 1614 O O . ASN B 1 15 ? 3.896 -18.578 -3.891 1 98.31 15 ASN B O 1
ATOM 1618 N N . THR B 1 16 ? 4.211 -19.594 -1.929 1 96.44 16 THR B N 1
ATOM 1619 C CA . THR B 1 16 ? 3.441 -20.781 -2.271 1 96.44 16 THR B CA 1
ATOM 1620 C C . THR B 1 16 ? 2.059 -20.734 -1.626 1 96.44 16 THR B C 1
ATOM 1622 O O . THR B 1 16 ? 1.608 -21.719 -1.044 1 96.44 16 THR B O 1
ATOM 1625 N N . LEU B 1 17 ? 1.385 -19.578 -1.675 1 95.5 17 LEU B N 1
ATOM 1626 C CA . LEU B 1 17 ? 0.086 -19.375 -1.044 1 95.5 17 LEU B CA 1
ATOM 1627 C C . LEU B 1 17 ? -0.899 -20.469 -1.459 1 95.5 17 LEU B C 1
ATOM 1629 O O . LEU B 1 17 ? -1.576 -21.047 -0.612 1 95.5 17 LEU B O 1
ATOM 1633 N N . ASP B 1 18 ? -0.976 -20.75 -2.715 1 92.19 18 ASP B N 1
ATOM 1634 C CA . ASP B 1 18 ? -1.96 -21.703 -3.23 1 92.19 18 ASP B CA 1
ATOM 1635 C C . ASP B 1 18 ? -1.816 -23.062 -2.557 1 92.19 18 ASP B C 1
ATOM 1637 O O . ASP B 1 18 ? -2.811 -23.672 -2.146 1 92.19 18 ASP B O 1
ATOM 1641 N N . ARG B 1 19 ? -0.594 -23.5 -2.393 1 93.19 19 ARG B N 1
ATOM 1642 C CA . ARG B 1 19 ? -0.32 -24.797 -1.781 1 93.19 19 ARG B CA 1
ATOM 1643 C C . ARG B 1 19 ? -0.75 -24.812 -0.318 1 93.19 19 ARG B C 1
ATOM 1645 O O . ARG B 1 19 ? -1.444 -25.734 0.119 1 93.19 19 ARG B O 1
ATOM 1652 N N . GLU B 1 20 ? -0.336 -23.828 0.416 1 94.81 20 GLU B N 1
ATOM 1653 C CA . GLU B 1 20 ? -0.638 -23.766 1.844 1 94.81 20 GLU B CA 1
ATOM 1654 C C . GLU B 1 20 ? -2.133 -23.578 2.084 1 94.81 20 GLU B C 1
ATOM 1656 O O . GLU B 1 20 ? -2.689 -24.125 3.035 1 94.81 20 GLU B O 1
ATOM 1661 N N . TRP B 1 21 ? -2.758 -22.703 1.247 1 95.38 21 TRP B N 1
ATOM 1662 C CA . TRP B 1 21 ? -4.191 -22.453 1.353 1 95.38 21 TRP B CA 1
ATOM 1663 C C . TRP B 1 21 ? -4.992 -23.734 1.178 1 95.38 21 TRP B C 1
ATOM 1665 O O . TRP B 1 21 ? -5.859 -24.047 1.995 1 95.38 21 TRP B O 1
ATOM 1675 N N . VAL B 1 22 ? -4.629 -24.516 0.177 1 94.88 22 VAL B N 1
ATOM 1676 C CA . VAL B 1 22 ? -5.301 -25.781 -0.124 1 94.88 22 VAL B CA 1
ATOM 1677 C C . VAL B 1 22 ? -5.031 -26.781 0.989 1 94.88 22 VAL B C 1
ATOM 1679 O O . VAL B 1 22 ? -5.941 -27.5 1.426 1 94.88 22 VAL B O 1
ATOM 1682 N N . LYS B 1 23 ? -3.789 -26.812 1.404 1 95.88 23 LYS B N 1
ATOM 1683 C CA . LYS B 1 23 ? -3.432 -27.719 2.502 1 95.88 23 LYS B CA 1
ATOM 1684 C C . LYS B 1 23 ? -4.285 -27.438 3.736 1 95.88 23 LYS B C 1
ATOM 1686 O O . LYS B 1 23 ? -4.836 -28.359 4.336 1 95.88 23 LYS B O 1
ATOM 1691 N N . ARG B 1 24 ? -4.414 -26.188 4.109 1 95.94 24 ARG B N 1
ATOM 1692 C CA . ARG B 1 24 ? -5.188 -25.797 5.281 1 95.94 24 ARG B CA 1
ATOM 1693 C C . ARG B 1 24 ? -6.668 -26.125 5.098 1 95.94 24 ARG B C 1
ATOM 1695 O O . ARG B 1 24 ? -7.32 -26.594 6.027 1 95.94 24 ARG B O 1
ATOM 1702 N N . TYR B 1 25 ? -7.184 -25.812 3.92 1 96.94 25 TYR B N 1
ATOM 1703 C CA . TYR B 1 25 ? -8.562 -26.156 3.576 1 96.94 25 TYR B CA 1
ATOM 1704 C C . TYR B 1 25 ? -8.812 -27.641 3.748 1 96.94 25 TYR B C 1
ATOM 1706 O O . TYR B 1 25 ? -9.805 -28.047 4.363 1 96.94 25 TYR B O 1
ATOM 1714 N N . ASN B 1 26 ? -7.84 -28.469 3.242 1 97.75 26 ASN B N 1
ATOM 1715 C CA . ASN B 1 26 ? -7.973 -29.906 3.324 1 97.75 26 ASN B CA 1
ATOM 1716 C C . ASN B 1 26 ? -7.949 -30.391 4.77 1 97.75 26 ASN B C 1
ATOM 1718 O O . ASN B 1 26 ? -8.672 -31.328 5.129 1 97.75 26 ASN B O 1
ATOM 1722 N N . GLU B 1 27 ? -7.172 -29.797 5.582 1 97.25 27 GLU B N 1
ATOM 1723 C CA . GLU B 1 27 ? -7.086 -30.156 6.992 1 97.25 27 GLU B CA 1
ATOM 1724 C C . GLU B 1 27 ? -8.398 -29.859 7.719 1 97.25 27 GLU B C 1
ATOM 1726 O O . GLU B 1 27 ? -8.844 -30.672 8.539 1 97.25 27 GLU B O 1
ATOM 1731 N N . ILE B 1 28 ? -9.016 -28.781 7.453 1 96.38 28 ILE B N 1
ATOM 1732 C CA . ILE B 1 28 ? -10.211 -28.328 8.148 1 96.38 28 ILE B CA 1
ATOM 1733 C C . ILE B 1 28 ? -11.422 -29.125 7.672 1 96.38 28 ILE B C 1
ATOM 1735 O O . ILE B 1 28 ? -12.242 -29.562 8.484 1 96.38 28 ILE B O 1
ATOM 1739 N N . TYR B 1 29 ? -11.453 -29.359 6.406 1 97.19 29 TYR B N 1
ATOM 1740 C CA . TYR B 1 29 ? -12.688 -29.891 5.832 1 97.19 29 TYR B CA 1
ATOM 1741 C C . TYR B 1 29 ? -12.516 -31.344 5.395 1 97.19 29 TYR B C 1
ATOM 1743 O O . TYR B 1 29 ? -13.406 -31.922 4.762 1 97.19 29 TYR B O 1
ATOM 1751 N N . LYS B 1 30 ? -11.367 -31.891 5.66 1 96.94 30 LYS B N 1
ATOM 1752 C CA . LYS B 1 30 ? -11.078 -33.312 5.367 1 96.94 30 LYS B CA 1
ATOM 1753 C C . LYS B 1 30 ? -11.328 -33.625 3.896 1 96.94 30 LYS B C 1
ATOM 1755 O O . LYS B 1 30 ? -12.055 -34.562 3.572 1 96.94 30 LYS B O 1
ATOM 1760 N N . ASP B 1 31 ? -10.805 -32.75 3.059 1 96.69 31 ASP B N 1
ATOM 1761 C CA . ASP B 1 31 ? -10.906 -32.875 1.607 1 96.69 31 ASP B CA 1
ATOM 1762 C C . ASP B 1 31 ? -9.555 -33.219 0.992 1 96.69 31 ASP B C 1
ATOM 1764 O O . ASP B 1 31 ? -8.578 -33.469 1.711 1 96.69 31 ASP B O 1
ATOM 1768 N N . LYS B 1 32 ? -9.508 -33.469 -0.278 1 96.62 32 LYS B N 1
ATOM 1769 C CA . LYS B 1 32 ? -8.273 -33.812 -0.98 1 96.62 32 LYS B CA 1
ATOM 1770 C C . LYS B 1 32 ? -8.094 -32.938 -2.223 1 96.62 32 LYS B C 1
ATOM 1772 O O . LYS B 1 32 ? -7.77 -33.438 -3.299 1 96.62 32 LYS B O 1
ATOM 1777 N N . LEU B 1 33 ? -8.516 -31.75 -2.031 1 95.38 33 LEU B N 1
ATOM 1778 C CA . LEU B 1 33 ? -8.375 -30.781 -3.113 1 95.38 33 LEU B CA 1
ATOM 1779 C C . LEU B 1 33 ? -6.906 -30.562 -3.473 1 95.38 33 LEU B C 1
ATOM 1781 O O . LEU B 1 33 ? -6.047 -30.516 -2.588 1 95.38 33 LEU B O 1
ATOM 1785 N N . LEU B 1 34 ? -6.598 -30.516 -4.754 1 94.56 34 LEU B N 1
ATOM 1786 C CA . LEU B 1 34 ? -5.262 -30.188 -5.234 1 94.56 34 LEU B CA 1
ATOM 1787 C C . LEU B 1 34 ? -5.223 -28.75 -5.762 1 94.56 34 LEU B C 1
ATOM 1789 O O . LEU B 1 34 ? -6.203 -28.266 -6.324 1 94.56 34 LEU B O 1
ATOM 1793 N N . PRO B 1 35 ? -4.035 -28.109 -5.57 1 91.38 35 PRO B N 1
ATOM 1794 C CA . PRO B 1 35 ? -3.908 -26.766 -6.152 1 91.38 35 PRO B CA 1
ATOM 1795 C C . PRO B 1 35 ? -4.254 -26.734 -7.641 1 91.38 35 PRO B C 1
ATOM 1797 O O . PRO B 1 35 ? -4.84 -25.766 -8.117 1 91.38 35 PRO B O 1
ATOM 1800 N N . SER B 1 36 ? -3.992 -27.812 -8.336 1 92 36 SER B N 1
ATOM 1801 C CA . SER B 1 36 ? -4.238 -27.891 -9.773 1 92 36 SER B CA 1
ATOM 1802 C C . SER B 1 36 ? -5.734 -27.938 -10.07 1 92 36 SER B C 1
ATOM 1804 O O . SER B 1 36 ? -6.148 -27.734 -11.219 1 92 36 SER B O 1
ATOM 1806 N N . ASP B 1 37 ? -6.512 -28.203 -9.031 1 91.56 37 ASP B N 1
ATOM 1807 C CA . ASP B 1 37 ? -7.965 -28.234 -9.203 1 91.56 37 ASP B CA 1
ATOM 1808 C C . ASP B 1 37 ? -8.539 -26.828 -9.266 1 91.56 37 ASP B C 1
ATOM 1810 O O . ASP B 1 37 ? -9.68 -26.625 -9.688 1 91.56 37 ASP B O 1
ATOM 1814 N N . ILE B 1 38 ? -7.77 -25.891 -8.812 1 88.25 38 ILE B N 1
ATOM 1815 C CA . ILE B 1 38 ? -8.219 -24.5 -8.766 1 88.25 38 ILE B CA 1
ATOM 1816 C C . ILE B 1 38 ? -7.918 -23.828 -10.102 1 88.25 38 ILE B C 1
ATOM 1818 O O . ILE B 1 38 ? -6.762 -23.547 -10.414 1 88.25 38 ILE B O 1
ATOM 1822 N N . LYS B 1 39 ? -8.945 -23.516 -10.797 1 85.06 39 LYS B N 1
ATOM 1823 C CA . LYS B 1 39 ? -8.789 -22.984 -12.148 1 85.06 39 LYS B CA 1
ATOM 1824 C C . LYS B 1 39 ? -9.148 -21.5 -12.211 1 85.06 39 LYS B C 1
ATOM 1826 O O . LYS B 1 39 ? -9.289 -20.938 -13.297 1 85.06 39 LYS B O 1
ATOM 1831 N N . GLY B 1 40 ? -9.438 -20.922 -11.023 1 81.31 40 GLY B N 1
ATOM 1832 C CA . GLY B 1 40 ? -9.766 -19.516 -10.93 1 81.31 40 GLY B CA 1
ATOM 1833 C C . GLY B 1 40 ? -9.633 -18.953 -9.531 1 81.31 40 GLY B C 1
ATOM 1834 O O . GLY B 1 40 ? -9.5 -19.719 -8.562 1 81.31 40 GLY B O 1
ATOM 1835 N N . TRP B 1 41 ? -9.727 -17.562 -9.5 1 78.44 41 TRP B N 1
ATOM 1836 C CA . TRP B 1 41 ? -9.555 -16.906 -8.203 1 78.44 41 TRP B CA 1
ATOM 1837 C C . TRP B 1 41 ? -10.844 -16.969 -7.387 1 78.44 41 TRP B C 1
ATOM 1839 O O . TRP B 1 41 ? -10.844 -16.656 -6.195 1 78.44 41 TRP B O 1
ATOM 1849 N N . ASP B 1 42 ? -11.93 -17.359 -8.023 1 85.12 42 ASP B N 1
ATOM 1850 C CA . ASP B 1 42 ? -13.156 -17.625 -7.277 1 85.12 42 ASP B CA 1
ATOM 1851 C C . ASP B 1 42 ? -13.102 -19 -6.621 1 85.12 42 ASP B C 1
ATOM 1853 O O . ASP B 1 42 ? -13.938 -19.859 -6.898 1 85.12 42 ASP B O 1
ATOM 1857 N N . ILE B 1 43 ? -12.266 -19.156 -5.664 1 88.62 43 ILE B N 1
ATOM 1858 C CA . ILE B 1 43 ? -11.875 -20.438 -5.086 1 88.62 43 ILE B CA 1
ATOM 1859 C C . ILE B 1 43 ? -13.07 -21.094 -4.406 1 88.62 43 ILE B C 1
ATOM 1861 O O . ILE B 1 43 ? -13.141 -22.328 -4.305 1 88.62 43 ILE B O 1
ATOM 1865 N N . GLU B 1 44 ? -13.984 -20.234 -3.986 1 92.19 44 GLU B N 1
ATOM 1866 C CA . GLU B 1 44 ? -15.164 -20.75 -3.299 1 92.19 44 GLU B CA 1
ATOM 1867 C C . GLU B 1 44 ? -15.922 -21.75 -4.176 1 92.19 44 GLU B C 1
ATOM 1869 O O . GLU B 1 44 ? -16.672 -22.578 -3.666 1 92.19 44 GLU B O 1
ATOM 1874 N N . ASN B 1 45 ? -15.68 -21.719 -5.473 1 92.25 45 ASN B N 1
ATOM 1875 C CA . ASN B 1 45 ? -16.375 -22.594 -6.402 1 92.25 45 ASN B CA 1
ATOM 1876 C C . ASN B 1 45 ? -15.672 -23.938 -6.547 1 92.25 45 ASN B C 1
ATOM 1878 O O . ASN B 1 45 ? -16.172 -24.844 -7.223 1 92.25 45 ASN B O 1
ATOM 1882 N N . TYR B 1 46 ? -14.555 -24.141 -5.891 1 93.44 46 TYR B N 1
ATOM 1883 C CA . TYR B 1 46 ? -13.766 -25.359 -6.051 1 93.44 46 TYR B CA 1
ATOM 1884 C C . TYR B 1 46 ? -13.664 -26.109 -4.73 1 93.44 46 TYR B C 1
ATOM 1886 O O . TYR B 1 46 ? -13.008 -27.156 -4.66 1 93.44 46 TYR B O 1
ATOM 1894 N N . VAL B 1 47 ? -14.32 -25.562 -3.699 1 95.75 47 VAL B N 1
ATOM 1895 C CA . VAL B 1 47 ? -14.266 -26.188 -2.381 1 95.75 47 VAL B CA 1
ATOM 1896 C C . VAL B 1 47 ? -15.625 -26.766 -2.027 1 95.75 47 VAL B C 1
ATOM 1898 O O . VAL B 1 47 ? -16.594 -26.578 -2.764 1 95.75 47 VAL B O 1
ATOM 1901 N N . LYS B 1 48 ? -15.609 -27.484 -0.906 1 96.31 48 LYS B N 1
ATOM 1902 C CA . LYS B 1 48 ? -16.891 -28.031 -0.434 1 96.31 48 LYS B CA 1
ATOM 1903 C C . LYS B 1 48 ? -17.891 -26.906 -0.167 1 96.31 48 LYS B C 1
ATOM 1905 O O . LYS B 1 48 ? -17.531 -25.844 0.335 1 96.31 48 LYS B O 1
ATOM 1910 N N . PRO B 1 49 ? -19.172 -27.203 -0.489 1 95.56 49 PRO B N 1
ATOM 1911 C CA . PRO B 1 49 ? -20.203 -26.203 -0.313 1 95.56 49 PRO B CA 1
ATOM 1912 C C . PRO B 1 49 ? -20.266 -25.641 1.11 1 95.56 49 PRO B C 1
ATOM 1914 O O . PRO B 1 49 ? -20.531 -24.453 1.307 1 95.56 49 PRO B O 1
ATOM 1917 N N . GLU B 1 50 ? -19.984 -26.469 2.055 1 95.38 50 GLU B N 1
ATOM 1918 C CA . GLU B 1 50 ? -20.062 -26.031 3.445 1 95.38 50 GLU B CA 1
ATOM 1919 C C . GLU B 1 50 ? -18.953 -25.031 3.77 1 95.38 50 GLU B C 1
ATOM 1921 O O . GLU B 1 50 ? -19.062 -24.266 4.723 1 95.38 50 GLU B O 1
ATOM 1926 N N . CYS B 1 51 ? -17.844 -25.141 3.105 1 95.06 51 CYS B N 1
ATOM 1927 C CA . CYS B 1 51 ? -16.797 -24.141 3.256 1 95.06 51 CYS B CA 1
ATOM 1928 C C . CYS B 1 51 ? -17.188 -22.828 2.59 1 95.06 51 CYS B C 1
ATOM 1930 O O . CYS B 1 51 ? -17.266 -21.797 3.252 1 95.06 51 CYS B O 1
ATOM 1932 N N . GLY B 1 52 ? -17.578 -22.891 1.312 1 95.12 52 GLY B N 1
ATOM 1933 C CA . GLY B 1 52 ? -18 -21.703 0.568 1 95.12 52 GLY B CA 1
ATOM 1934 C C . GLY B 1 52 ? -17.047 -20.531 0.711 1 95.12 52 GLY B C 1
ATOM 1935 O O . GLY B 1 52 ? -15.836 -20.688 0.521 1 95.12 52 GLY B O 1
ATOM 1936 N N . LYS B 1 53 ? -17.578 -19.453 1.117 1 93.94 53 LYS B N 1
ATOM 1937 C CA . LYS B 1 53 ? -16.797 -18.219 1.197 1 93.94 53 LYS B CA 1
ATOM 1938 C C . LYS B 1 53 ? -15.859 -18.234 2.404 1 93.94 53 LYS B C 1
ATOM 1940 O O . LYS B 1 53 ? -14.953 -17.422 2.502 1 93.94 53 LYS B O 1
ATOM 1945 N N . LYS B 1 54 ? -16 -19.203 3.277 1 94.62 54 LYS B N 1
ATOM 1946 C CA . LYS B 1 54 ? -15.141 -19.297 4.453 1 94.62 54 LYS B CA 1
ATOM 1947 C C . LYS B 1 54 ? -13.711 -19.641 4.062 1 94.62 54 LYS B C 1
ATOM 1949 O O . LYS B 1 54 ? -12.789 -19.516 4.871 1 94.62 54 LYS B O 1
ATOM 1954 N N . ILE B 1 55 ? -13.555 -20.109 2.809 1 94.88 55 ILE B N 1
ATOM 1955 C CA . ILE B 1 55 ? -12.219 -20.406 2.295 1 94.88 55 ILE B CA 1
ATOM 1956 C C . ILE B 1 55 ? -11.336 -19.172 2.398 1 94.88 55 ILE B C 1
ATOM 1958 O O . ILE B 1 55 ? -10.125 -19.281 2.615 1 94.88 55 ILE B O 1
ATOM 1962 N N . TYR B 1 56 ? -11.922 -17.969 2.309 1 93.19 56 TYR B N 1
ATOM 1963 C CA . TYR B 1 56 ? -11.164 -16.719 2.346 1 93.19 56 TYR B CA 1
ATOM 1964 C C . TYR B 1 56 ? -10.797 -16.344 3.777 1 93.19 56 TYR B C 1
ATOM 1966 O O . TYR B 1 56 ? -9.859 -15.57 4 1 93.19 56 TYR B O 1
ATOM 1974 N N . ASP B 1 57 ? -11.523 -16.922 4.742 1 93.62 57 ASP B N 1
ATOM 1975 C CA . ASP B 1 57 ? -11.242 -16.656 6.148 1 93.62 57 ASP B CA 1
ATOM 1976 C C . ASP B 1 57 ? -9.891 -17.234 6.555 1 93.62 57 ASP B C 1
ATOM 1978 O O . ASP B 1 57 ? -9.227 -16.703 7.453 1 93.62 57 ASP B O 1
ATOM 1982 N N . ILE B 1 58 ? -9.492 -18.234 5.875 1 94 58 ILE B N 1
ATOM 1983 C CA . ILE B 1 58 ? -8.219 -18.875 6.156 1 94 58 ILE B CA 1
ATOM 1984 C C . ILE B 1 58 ? -7.074 -17.891 5.953 1 94 58 ILE B C 1
ATOM 1986 O O . ILE B 1 58 ? -6.094 -17.906 6.703 1 94 58 ILE B O 1
ATOM 1990 N N . LEU B 1 59 ? -7.238 -16.984 4.992 1 93.62 59 LEU B N 1
ATOM 1991 C CA . LEU B 1 59 ? -6.199 -16.016 4.652 1 93.62 59 LEU B CA 1
ATOM 1992 C C . LEU B 1 59 ? -6.051 -14.969 5.746 1 93.62 59 LEU B C 1
ATOM 1994 O O . LEU B 1 59 ? -5.039 -14.258 5.805 1 93.62 59 LEU B O 1
ATOM 1998 N N . LYS B 1 60 ? -7.012 -14.867 6.582 1 90.38 60 LYS B N 1
ATOM 1999 C CA . LYS B 1 60 ? -7.004 -13.844 7.629 1 90.38 60 LYS B CA 1
ATOM 2000 C C . LYS B 1 60 ? -6.469 -14.414 8.938 1 90.38 60 LYS B C 1
ATOM 2002 O O . LYS B 1 60 ? -6.316 -13.68 9.922 1 90.38 60 LYS B O 1
ATOM 2007 N N . GLU B 1 61 ? -6.207 -15.734 8.961 1 91.25 61 GLU B N 1
ATOM 2008 C CA . GLU B 1 61 ? -5.676 -16.359 10.172 1 91.25 61 GLU B CA 1
ATOM 2009 C C . GLU B 1 61 ? -4.309 -15.781 10.531 1 91.25 61 GLU B C 1
ATOM 2011 O O . GLU B 1 61 ? -3.457 -15.594 9.664 1 91.25 61 GLU B O 1
ATOM 2016 N N . PRO B 1 62 ? -4.129 -15.531 11.859 1 88.56 62 PRO B N 1
ATOM 2017 C CA . PRO B 1 62 ? -2.838 -14.984 12.281 1 88.56 62 PRO B CA 1
ATOM 2018 C C . PRO B 1 62 ? -1.663 -15.875 11.883 1 88.56 62 PRO B C 1
ATOM 2020 O O . PRO B 1 62 ? -1.749 -17.094 11.977 1 88.56 62 PRO B O 1
ATOM 2023 N N . HIS B 1 63 ? -0.664 -15.305 11.305 1 92.12 63 HIS B N 1
ATOM 2024 C CA . HIS B 1 63 ? 0.617 -15.922 10.984 1 92.12 63 HIS B CA 1
ATOM 2025 C C . HIS B 1 63 ? 0.499 -16.828 9.766 1 92.12 63 HIS B C 1
ATOM 2027 O O . HIS B 1 63 ? 1.469 -17.5 9.383 1 92.12 63 HIS B O 1
ATOM 2033 N N . PHE B 1 64 ? -0.678 -16.922 9.164 1 94.94 64 PHE B N 1
ATOM 2034 C CA . PHE B 1 64 ? -0.843 -17.766 7.984 1 94.94 64 PHE B CA 1
ATOM 2035 C C . PHE B 1 64 ? 0.212 -17.438 6.934 1 94.94 64 PHE B C 1
ATOM 2037 O O . PHE B 1 64 ? 0.923 -18.328 6.461 1 94.94 64 PHE B O 1
ATOM 2044 N N . PHE B 1 65 ? 0.415 -16.172 6.691 1 96.38 65 PHE B N 1
ATOM 2045 C CA . PHE B 1 65 ? 1.298 -15.75 5.609 1 96.38 65 PHE B CA 1
ATOM 2046 C C . PHE B 1 65 ? 2.76 -15.898 6.016 1 96.38 65 PHE B C 1
ATOM 2048 O O . PHE B 1 65 ? 3.648 -15.914 5.16 1 96.38 65 PHE B O 1
ATOM 2055 N N . ARG B 1 66 ? 3.01 -16.047 7.289 1 93.75 66 ARG B N 1
ATOM 2056 C CA . ARG B 1 66 ? 4.379 -16.172 7.781 1 93.75 66 ARG B CA 1
ATOM 2057 C C . ARG B 1 66 ? 4.938 -17.562 7.457 1 93.75 66 ARG B C 1
ATOM 2059 O O . ARG B 1 66 ? 6.156 -17.75 7.434 1 93.75 66 ARG B O 1
ATOM 2066 N N . ASN B 1 67 ? 4.07 -18.469 7.125 1 91.25 67 ASN B N 1
ATOM 2067 C CA . ASN B 1 67 ? 4.477 -19.859 7.004 1 91.25 67 ASN B CA 1
ATOM 2068 C C . ASN B 1 67 ? 4.512 -20.312 5.547 1 91.25 67 ASN B C 1
ATOM 2070 O O . ASN B 1 67 ? 4.668 -21.5 5.262 1 91.25 67 ASN B O 1
ATOM 2074 N N . LEU B 1 68 ? 4.406 -19.453 4.734 1 97.62 68 LEU B N 1
ATOM 2075 C CA . LEU B 1 68 ? 4.383 -19.812 3.32 1 97.62 68 LEU B CA 1
ATOM 2076 C C . LEU B 1 68 ? 5.793 -20.094 2.809 1 97.62 68 LEU B C 1
ATOM 2078 O O . LEU B 1 68 ? 6.766 -19.531 3.312 1 97.62 68 LEU B O 1
ATOM 2082 N N . GLY B 1 69 ? 5.91 -20.984 1.886 1 97.81 69 GLY B N 1
ATOM 2083 C CA . GLY B 1 69 ? 7.176 -21.219 1.209 1 97.81 69 GLY B CA 1
ATOM 2084 C C . GLY B 1 69 ? 7.492 -20.172 0.156 1 97.81 69 GLY B C 1
ATOM 2085 O O . GLY B 1 69 ? 6.695 -19.266 -0.08 1 97.81 69 GLY B O 1
ATOM 2086 N N . VAL B 1 70 ? 8.711 -20.266 -0.406 1 98.62 70 VAL B N 1
ATOM 2087 C CA . VAL B 1 70 ? 9.148 -19.406 -1.496 1 98.62 70 VAL B CA 1
ATOM 2088 C C . VAL B 1 70 ? 9.148 -20.188 -2.807 1 98.62 70 VAL B C 1
ATOM 2090 O O . VAL B 1 70 ? 9.539 -21.359 -2.84 1 98.62 70 VAL B O 1
ATOM 2093 N N . GLN B 1 71 ? 8.664 -19.578 -3.848 1 98.44 71 GLN B N 1
ATOM 2094 C CA . GLN B 1 71 ? 8.773 -20.203 -5.16 1 98.44 71 GLN B CA 1
ATOM 2095 C C . GLN B 1 71 ? 10.219 -20.578 -5.469 1 98.44 71 GLN B C 1
ATOM 2097 O O . GLN B 1 71 ? 11.141 -19.812 -5.168 1 98.44 71 GLN B O 1
ATOM 2102 N N . PRO B 1 72 ? 10.398 -21.766 -6.156 1 98 72 PRO B N 1
ATOM 2103 C CA . PRO B 1 72 ? 11.766 -22.188 -6.488 1 98 72 PRO B CA 1
ATOM 2104 C C . PRO B 1 72 ? 12.539 -21.125 -7.262 1 98 72 PRO B C 1
ATOM 2106 O O . PRO B 1 72 ? 12 -20.516 -8.188 1 98 72 PRO B O 1
ATOM 2109 N N . PHE B 1 73 ? 13.727 -20.797 -6.793 1 98.5 73 PHE B N 1
ATOM 2110 C CA . PHE B 1 73 ? 14.719 -19.953 -7.449 1 98.5 73 PHE B CA 1
ATOM 2111 C C . PHE B 1 73 ? 14.336 -18.484 -7.336 1 98.5 73 PHE B C 1
ATOM 2113 O O . PHE B 1 73 ? 15.07 -17.609 -7.801 1 98.5 73 PHE B O 1
ATOM 2120 N N . ALA B 1 74 ? 13.211 -18.141 -6.703 1 98.81 74 ALA B N 1
ATOM 2121 C CA . ALA B 1 74 ? 12.719 -16.766 -6.652 1 98.81 74 ALA B CA 1
ATOM 2122 C C . ALA B 1 74 ? 13.695 -15.867 -5.895 1 98.81 74 ALA B C 1
ATOM 2124 O O . ALA B 1 74 ? 14 -14.758 -6.344 1 98.81 74 ALA B O 1
ATOM 2125 N N . GLU B 1 75 ? 14.164 -16.344 -4.781 1 98.56 75 GLU B N 1
ATOM 2126 C CA . GLU B 1 75 ? 15.078 -15.547 -3.969 1 98.56 75 GLU B CA 1
ATOM 2127 C C . GLU B 1 75 ? 16.344 -15.195 -4.746 1 98.56 75 GLU B C 1
ATOM 2129 O O . GLU B 1 75 ? 16.734 -14.023 -4.805 1 98.56 75 GLU B O 1
ATOM 2134 N N . THR B 1 76 ? 16.953 -16.188 -5.355 1 98.56 76 THR B N 1
ATOM 2135 C CA . THR B 1 76 ? 18.172 -15.992 -6.129 1 98.56 76 THR B CA 1
ATOM 2136 C C . THR B 1 76 ? 17.906 -15.062 -7.312 1 98.56 76 THR B C 1
ATOM 2138 O O . THR B 1 76 ? 18.688 -14.133 -7.555 1 98.56 76 THR B O 1
ATOM 2141 N N . ALA B 1 77 ? 16.859 -15.297 -8.008 1 98.81 77 ALA B N 1
ATOM 2142 C CA . ALA B 1 77 ? 16.516 -14.484 -9.164 1 98.81 77 ALA B CA 1
ATOM 2143 C C . ALA B 1 77 ? 16.359 -13.016 -8.781 1 98.81 77 ALA B C 1
ATOM 2145 O O . ALA B 1 77 ? 16.938 -12.133 -9.43 1 98.81 77 ALA B O 1
ATOM 2146 N N . LEU B 1 78 ? 15.617 -12.734 -7.711 1 98.81 78 LEU B N 1
ATOM 2147 C CA . LEU B 1 78 ? 15.367 -11.352 -7.312 1 98.81 78 LEU B CA 1
ATOM 2148 C C . LEU B 1 78 ? 16.656 -10.695 -6.82 1 98.81 78 LEU B C 1
ATOM 2150 O O . LEU B 1 78 ? 16.891 -9.516 -7.098 1 98.81 78 LEU B O 1
ATOM 2154 N N . GLU B 1 79 ? 17.406 -11.445 -6.07 1 98.69 79 GLU B N 1
ATOM 2155 C CA . GLU B 1 79 ? 18.672 -10.883 -5.602 1 98.69 79 GLU B CA 1
ATOM 2156 C C . GLU B 1 79 ? 19.547 -10.445 -6.766 1 98.69 79 GLU B C 1
ATOM 2158 O O . GLU B 1 79 ? 20.109 -9.344 -6.754 1 98.69 79 GLU B O 1
ATOM 2163 N N . GLU B 1 80 ? 19.609 -11.266 -7.754 1 98.56 80 GLU B N 1
ATOM 2164 C CA . GLU B 1 80 ? 20.406 -10.93 -8.938 1 98.56 80 GLU B CA 1
ATOM 2165 C C . GLU B 1 80 ? 19.797 -9.742 -9.68 1 98.56 80 GLU B C 1
ATOM 2167 O O . GLU B 1 80 ? 20.531 -8.875 -10.172 1 98.56 80 GLU B O 1
ATOM 2172 N N . LEU B 1 81 ? 18.562 -9.648 -9.727 1 98.5 81 LEU B N 1
ATOM 2173 C CA . LEU B 1 81 ? 17.875 -8.609 -10.484 1 98.5 81 LEU B CA 1
ATOM 2174 C C . LEU B 1 81 ? 18.016 -7.258 -9.797 1 98.5 81 LEU B C 1
ATOM 2176 O O . LEU B 1 81 ? 17.781 -6.215 -10.414 1 98.5 81 LEU B O 1
ATOM 2180 N N . THR B 1 82 ? 18.375 -7.219 -8.477 1 97.88 82 THR B N 1
ATOM 2181 C CA . THR B 1 82 ? 18.547 -5.949 -7.777 1 97.88 82 THR B CA 1
ATOM 2182 C C . THR B 1 82 ? 19.672 -5.133 -8.398 1 97.88 82 THR B C 1
ATOM 2184 O O . THR B 1 82 ? 19.734 -3.916 -8.211 1 97.88 82 THR B O 1
ATOM 2187 N N . SER B 1 83 ? 20.594 -5.848 -9.078 1 97.12 83 SER B N 1
ATOM 2188 C CA . SER B 1 83 ? 21.703 -5.145 -9.719 1 97.12 83 SER B CA 1
ATOM 2189 C C . SER B 1 83 ? 21.234 -4.355 -10.93 1 97.12 83 SER B C 1
ATOM 2191 O O . SER B 1 83 ? 21.891 -3.404 -11.352 1 97.12 83 SER B O 1
ATOM 2193 N N . ILE B 1 84 ? 20.078 -4.684 -11.422 1 96.5 84 ILE B N 1
ATOM 2194 C CA . ILE B 1 84 ? 19.578 -4.129 -12.68 1 96.5 84 ILE B CA 1
ATOM 2195 C C . ILE B 1 84 ? 18.344 -3.279 -12.422 1 96.5 84 ILE B C 1
ATOM 2197 O O . ILE B 1 84 ? 18.094 -2.301 -13.133 1 96.5 84 ILE B O 1
ATOM 2201 N N . PHE B 1 85 ? 17.578 -3.674 -11.438 1 98.31 85 PHE B N 1
ATOM 2202 C CA . PHE B 1 85 ? 16.266 -3.062 -11.227 1 98.31 85 PHE B CA 1
ATOM 2203 C C . PHE B 1 85 ? 16.141 -2.527 -9.812 1 98.31 85 PHE B C 1
ATOM 2205 O O . PHE B 1 85 ? 16.797 -3.029 -8.891 1 98.31 85 PHE B O 1
ATOM 2212 N N . ASN B 1 86 ? 15.375 -1.459 -9.641 1 98.19 86 ASN B N 1
ATOM 2213 C CA . ASN B 1 86 ? 14.75 -1.159 -8.352 1 98.19 86 ASN B CA 1
ATOM 2214 C C . ASN B 1 86 ? 13.477 -1.976 -8.141 1 98.19 86 ASN B C 1
ATOM 2216 O O . ASN B 1 86 ? 12.461 -1.726 -8.789 1 98.19 86 ASN B O 1
ATOM 2220 N N . ILE B 1 87 ? 13.539 -2.904 -7.246 1 98.62 87 ILE B N 1
ATOM 2221 C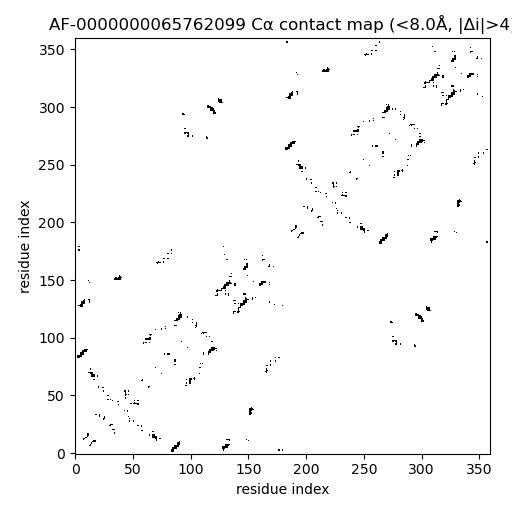 CA . ILE B 1 87 ? 12.477 -3.898 -7.137 1 98.62 87 ILE B CA 1
ATOM 2222 C C . ILE B 1 87 ? 11.461 -3.453 -6.086 1 98.62 87 ILE B C 1
ATOM 2224 O O . ILE B 1 87 ? 11.836 -3.029 -4.988 1 98.62 87 ILE B O 1
ATOM 2228 N N . TYR B 1 88 ? 10.203 -3.543 -6.449 1 98.88 88 TYR B N 1
ATOM 2229 C CA . TYR B 1 88 ? 9.07 -3.309 -5.559 1 98.88 88 TYR B CA 1
ATOM 2230 C C . TYR B 1 88 ? 8.211 -4.559 -5.43 1 98.88 88 TYR B C 1
ATOM 2232 O O . TYR B 1 88 ? 7.93 -5.23 -6.422 1 98.88 88 TYR B O 1
ATOM 2240 N N . ILE B 1 89 ? 7.871 -4.875 -4.207 1 98.88 89 ILE B N 1
ATOM 2241 C CA . ILE B 1 89 ? 6.816 -5.859 -4.004 1 98.88 89 ILE B CA 1
ATOM 2242 C C . ILE B 1 89 ? 5.457 -5.164 -4.008 1 98.88 89 ILE B C 1
ATOM 2244 O O . ILE B 1 89 ? 5.25 -4.184 -3.289 1 98.88 89 ILE B O 1
ATOM 2248 N N . VAL B 1 90 ? 4.574 -5.617 -4.84 1 98.81 90 VAL B N 1
ATOM 2249 C CA . VAL B 1 90 ? 3.244 -5.031 -4.961 1 98.81 90 VAL B CA 1
ATOM 2250 C C . VAL B 1 90 ? 2.182 -6.09 -4.676 1 98.81 90 VAL B C 1
ATOM 2252 O O . VAL B 1 90 ? 1.977 -7.004 -5.477 1 98.81 90 VAL B O 1
ATOM 2255 N N . SER B 1 91 ? 1.453 -5.957 -3.592 1 98.44 91 SER B N 1
ATOM 2256 C CA . SER B 1 91 ? 0.538 -7.008 -3.156 1 98.44 91 SER B CA 1
ATOM 2257 C C . SER B 1 91 ? -0.862 -6.453 -2.912 1 98.44 91 SER B C 1
ATOM 2259 O O . SER B 1 91 ? -1.025 -5.457 -2.205 1 98.44 91 SER B O 1
ATOM 2261 N N . ALA B 1 92 ? -1.848 -6.988 -3.584 1 96.88 92 ALA B N 1
ATOM 2262 C CA . ALA B 1 92 ? -3.246 -6.734 -3.246 1 96.88 92 ALA B CA 1
ATOM 2263 C C . ALA B 1 92 ? -3.67 -7.543 -2.023 1 96.88 92 ALA B C 1
ATOM 2265 O O . ALA B 1 92 ? -3.768 -8.766 -2.084 1 96.88 92 ALA B O 1
ATOM 2266 N N . THR B 1 93 ? -3.859 -6.871 -0.89 1 95.25 93 THR B N 1
ATOM 2267 C CA . THR B 1 93 ? -4.121 -7.613 0.339 1 95.25 93 THR B CA 1
ATOM 2268 C C . THR B 1 93 ? -4.941 -6.773 1.312 1 95.25 93 THR B C 1
ATOM 2270 O O . THR B 1 93 ? -5.031 -5.555 1.166 1 95.25 93 THR B O 1
ATOM 2273 N N . HIS B 1 94 ? -5.617 -7.453 2.236 1 95.12 94 HIS B N 1
ATOM 2274 C CA . HIS B 1 94 ? -6.273 -6.793 3.361 1 95.12 94 HIS B CA 1
ATOM 2275 C C . HIS B 1 94 ? -5.25 -6.277 4.367 1 95.12 94 HIS B C 1
ATOM 2277 O O . HIS B 1 94 ? -4.238 -6.938 4.625 1 95.12 94 HIS B O 1
ATOM 2283 N N . TYR B 1 95 ? -5.531 -5.109 4.949 1 96.56 95 TYR B N 1
ATOM 2284 C CA . TYR B 1 95 ? -4.547 -4.461 5.812 1 96.56 95 TYR B CA 1
ATOM 2285 C C . TYR B 1 95 ? -4.258 -5.309 7.047 1 96.56 95 TYR B C 1
ATOM 2287 O O . TYR B 1 95 ? -3.199 -5.172 7.664 1 96.56 95 TYR B O 1
ATOM 2295 N N . LYS B 1 96 ? -5.098 -6.262 7.414 1 95.06 96 LYS B N 1
ATOM 2296 C CA . LYS B 1 96 ? -4.949 -7.078 8.617 1 95.06 96 LYS B CA 1
ATOM 2297 C C . LYS B 1 96 ? -3.762 -8.031 8.492 1 95.06 96 LYS B C 1
ATOM 2299 O O . LYS B 1 96 ? -3.246 -8.516 9.5 1 95.06 96 LYS B O 1
ATOM 2304 N N . VAL B 1 97 ? -3.322 -8.289 7.242 1 96.5 97 VAL B N 1
ATOM 2305 C CA . VAL B 1 97 ? -2.277 -9.297 7.105 1 96.5 97 VAL B CA 1
ATOM 2306 C C . VAL B 1 97 ? -0.999 -8.648 6.578 1 96.5 97 VAL B C 1
ATOM 2308 O O . VAL B 1 97 ? -0.031 -9.344 6.262 1 96.5 97 VAL B O 1
ATOM 2311 N N . CYS B 1 98 ? -0.975 -7.336 6.527 1 97 98 CYS B N 1
ATOM 2312 C CA . CYS B 1 98 ? 0.195 -6.613 6.039 1 97 98 CYS B CA 1
ATOM 2313 C C . CYS B 1 98 ? 1.415 -6.906 6.906 1 97 98 CYS B C 1
ATOM 2315 O O . CYS B 1 98 ? 2.523 -7.059 6.391 1 97 98 CYS B O 1
ATOM 2317 N N . GLU B 1 99 ? 1.212 -6.977 8.211 1 96.12 99 GLU B N 1
ATOM 2318 C CA . GLU B 1 99 ? 2.344 -7.238 9.094 1 96.12 99 GLU B CA 1
ATOM 2319 C C . GLU B 1 99 ? 2.957 -8.609 8.812 1 96.12 99 GLU B C 1
ATOM 2321 O O . GLU B 1 99 ? 4.176 -8.734 8.695 1 96.12 99 GLU B O 1
ATOM 2326 N N . ASP B 1 100 ? 2.133 -9.641 8.672 1 97.19 100 ASP B N 1
ATOM 2327 C CA . ASP B 1 100 ? 2.615 -10.984 8.375 1 97.19 100 ASP B CA 1
ATOM 2328 C C . ASP B 1 100 ? 3.365 -11.016 7.047 1 97.19 100 ASP B C 1
ATOM 2330 O O . ASP B 1 100 ? 4.438 -11.617 6.949 1 97.19 100 ASP B O 1
ATOM 2334 N N . LYS B 1 101 ? 2.768 -10.359 6.035 1 98.19 101 LYS B N 1
ATOM 2335 C CA . LYS B 1 101 ? 3.383 -10.344 4.711 1 98.19 101 LYS B CA 1
ATOM 2336 C C . LYS B 1 101 ? 4.703 -9.578 4.727 1 98.19 101 LYS B C 1
ATOM 2338 O O . LYS B 1 101 ? 5.695 -10.023 4.148 1 98.19 101 LYS B O 1
ATOM 2343 N N . GLY B 1 102 ? 4.676 -8.453 5.383 1 98.25 102 GLY B N 1
ATOM 2344 C CA . GLY B 1 102 ? 5.906 -7.684 5.5 1 98.25 102 GLY B CA 1
ATOM 2345 C C . GLY B 1 102 ? 7.016 -8.438 6.203 1 98.25 102 GLY B C 1
ATOM 2346 O O . GLY B 1 102 ? 8.156 -8.445 5.738 1 98.25 102 GLY B O 1
ATOM 2347 N N . ASN B 1 103 ? 6.699 -9.078 7.309 1 97.81 103 ASN B N 1
ATOM 2348 C CA . ASN B 1 103 ? 7.684 -9.875 8.031 1 97.81 103 ASN B CA 1
ATOM 2349 C C . ASN B 1 103 ? 8.211 -11.031 7.184 1 97.81 103 ASN B C 1
ATOM 2351 O O . ASN B 1 103 ? 9.398 -11.328 7.211 1 97.81 103 ASN B O 1
ATOM 2355 N N . TRP B 1 104 ? 7.312 -11.641 6.461 1 98.62 104 TRP B N 1
ATOM 2356 C CA . TRP B 1 104 ? 7.703 -12.727 5.57 1 98.62 104 TRP B CA 1
ATOM 2357 C C . TRP B 1 104 ? 8.688 -12.234 4.512 1 98.62 104 TRP B C 1
ATOM 2359 O O . TRP B 1 104 ? 9.711 -12.867 4.266 1 98.62 104 TRP B O 1
ATOM 2369 N N . ILE B 1 105 ? 8.422 -11.125 3.932 1 98.75 105 ILE B N 1
ATOM 2370 C CA . ILE B 1 105 ? 9.289 -10.547 2.908 1 98.75 105 ILE B CA 1
ATOM 2371 C C . ILE B 1 105 ? 10.656 -10.234 3.504 1 98.75 105 ILE B C 1
ATOM 2373 O O . ILE B 1 105 ? 11.688 -10.547 2.904 1 98.75 105 ILE B O 1
ATOM 2377 N N . LYS B 1 106 ? 10.617 -9.633 4.66 1 98.25 106 LYS B N 1
ATOM 2378 C CA . LYS B 1 106 ? 11.859 -9.281 5.336 1 98.25 106 LYS B CA 1
ATOM 2379 C C . LYS B 1 106 ? 12.719 -10.523 5.582 1 98.25 106 LYS B C 1
ATOM 2381 O O . LYS B 1 106 ? 13.938 -10.484 5.418 1 98.25 106 LYS B O 1
ATOM 2386 N N . GLU B 1 107 ? 12.133 -11.562 5.941 1 98.19 107 GLU B N 1
ATOM 2387 C CA . GLU B 1 107 ? 12.828 -12.805 6.258 1 98.19 107 GLU B CA 1
ATOM 2388 C C . GLU B 1 107 ? 13.359 -13.477 4.992 1 98.19 107 GLU B C 1
ATOM 2390 O O . GLU B 1 107 ? 14.5 -13.922 4.953 1 98.19 107 GLU B O 1
ATOM 2395 N N . LYS B 1 108 ? 12.555 -13.539 3.949 1 98.56 108 LYS B N 1
ATOM 2396 C CA . LYS B 1 108 ? 12.859 -14.352 2.773 1 98.56 108 LYS B CA 1
ATOM 2397 C C . LYS B 1 108 ? 13.633 -13.547 1.733 1 98.56 108 LYS B C 1
ATOM 2399 O O . LYS B 1 108 ? 14.414 -14.109 0.961 1 98.56 108 LYS B O 1
ATOM 2404 N N . PHE B 1 109 ? 13.336 -12.266 1.736 1 98.69 109 PHE B N 1
ATOM 2405 C CA . PHE B 1 109 ? 13.977 -11.359 0.787 1 98.69 109 PHE B CA 1
ATOM 2406 C C . PHE B 1 109 ? 14.578 -10.164 1.506 1 98.69 109 PHE B C 1
ATOM 2408 O O . PHE B 1 109 ? 14.188 -9.016 1.259 1 98.69 109 PHE B O 1
ATOM 2415 N N . PRO B 1 110 ? 15.602 -10.406 2.309 1 98.12 110 PRO B N 1
ATOM 2416 C CA . PRO B 1 110 ? 16.141 -9.344 3.164 1 98.12 110 PRO B CA 1
ATOM 2417 C C . PRO B 1 110 ? 16.766 -8.211 2.367 1 98.12 110 PRO B C 1
ATOM 2419 O O . PRO B 1 110 ? 17.016 -7.125 2.91 1 98.12 110 PRO B O 1
ATOM 2422 N N . PHE B 1 111 ? 17.016 -8.406 1.094 1 98.44 111 PHE B N 1
ATOM 2423 C CA . PHE B 1 111 ? 17.641 -7.391 0.249 1 98.44 111 PHE B CA 1
ATOM 2424 C C . PHE B 1 111 ? 16.609 -6.414 -0.282 1 98.44 111 PHE B C 1
ATOM 2426 O O . PHE B 1 111 ? 16.953 -5.434 -0.946 1 98.44 111 PHE B O 1
ATOM 2433 N N . ILE B 1 112 ? 15.352 -6.617 -0.034 1 98.25 112 ILE B N 1
ATOM 2434 C CA . ILE B 1 112 ? 14.289 -5.691 -0.403 1 98.25 112 ILE B CA 1
ATOM 2435 C C . ILE B 1 112 ? 13.945 -4.801 0.789 1 98.25 112 ILE B C 1
ATOM 2437 O O . ILE B 1 112 ? 13.516 -5.293 1.835 1 98.25 112 ILE B O 1
ATOM 2441 N N . SER B 1 113 ? 14.125 -3.518 0.607 1 98.12 113 SER B N 1
ATOM 2442 C CA . SER B 1 113 ? 13.766 -2.568 1.655 1 98.12 113 SER B CA 1
ATOM 2443 C C . SER B 1 113 ? 12.266 -2.582 1.922 1 98.12 113 SER B C 1
ATOM 2445 O O . SER B 1 113 ? 11.461 -2.699 0.992 1 98.12 113 SER B O 1
ATOM 2447 N N . TYR B 1 114 ? 11.891 -2.395 3.191 1 97.44 114 TYR B N 1
ATOM 2448 C CA . TYR B 1 114 ? 10.469 -2.312 3.508 1 97.44 114 TYR B CA 1
ATOM 2449 C C . TYR B 1 114 ? 9.82 -1.13 2.797 1 97.44 114 TYR B C 1
ATOM 2451 O O . TYR B 1 114 ? 8.617 -1.146 2.523 1 97.44 114 TYR B O 1
ATOM 2459 N N . GLN B 1 115 ? 10.617 -0.173 2.414 1 97.94 115 GLN B N 1
ATOM 2460 C CA . GLN B 1 115 ? 10.102 1.004 1.72 1 97.94 115 GLN B CA 1
ATOM 2461 C C . GLN B 1 115 ? 9.688 0.662 0.292 1 97.94 115 GLN B C 1
ATOM 2463 O O . GLN B 1 115 ? 9.008 1.452 -0.368 1 97.94 115 GLN B O 1
ATOM 2468 N N . ASN B 1 116 ? 10.125 -0.495 -0.153 1 98.69 116 ASN B N 1
ATOM 2469 C CA . ASN B 1 116 ? 9.805 -0.917 -1.511 1 98.69 116 ASN B CA 1
ATOM 2470 C C . ASN B 1 116 ? 8.641 -1.911 -1.527 1 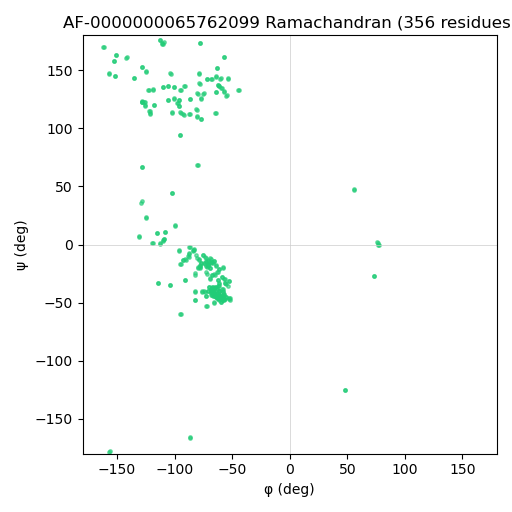98.69 116 ASN B C 1
ATOM 2472 O O . ASN B 1 116 ? 8.406 -2.576 -2.537 1 98.69 116 ASN B O 1
ATOM 2476 N N . ILE B 1 117 ? 7.922 -1.969 -0.436 1 98.81 117 ILE B N 1
ATOM 2477 C CA . ILE B 1 117 ? 6.707 -2.775 -0.373 1 98.81 117 ILE B CA 1
ATOM 2478 C C . ILE B 1 117 ? 5.48 -1.878 -0.539 1 98.81 117 ILE B C 1
ATOM 2480 O O . ILE B 1 117 ? 5.344 -0.872 0.16 1 98.81 117 ILE B O 1
ATOM 2484 N N . ILE B 1 118 ? 4.664 -2.238 -1.506 1 98.81 118 ILE B N 1
ATOM 2485 C CA . ILE B 1 118 ? 3.428 -1.512 -1.776 1 98.81 118 ILE B CA 1
ATOM 2486 C C . ILE B 1 118 ? 2.229 -2.436 -1.567 1 98.81 118 ILE B C 1
ATOM 2488 O O . ILE B 1 118 ? 2.117 -3.475 -2.223 1 98.81 118 ILE B O 1
ATOM 2492 N N . PHE B 1 119 ? 1.359 -2.078 -0.651 1 98.81 119 PHE B N 1
ATOM 2493 C CA . PHE B 1 119 ? 0.087 -2.77 -0.481 1 98.81 119 PHE B CA 1
ATOM 2494 C C . PHE B 1 119 ? -1.053 -1.962 -1.09 1 98.81 119 PHE B C 1
ATOM 2496 O O . PHE B 1 119 ? -1.325 -0.839 -0.66 1 98.81 119 PHE B O 1
ATOM 2503 N N . CYS B 1 120 ? -1.667 -2.5 -2.154 1 98.31 120 CYS B N 1
ATOM 2504 C CA . CYS B 1 120 ? -2.789 -1.861 -2.832 1 98.31 120 CYS B CA 1
ATOM 2505 C C . CYS B 1 120 ? -3.617 -2.885 -3.6 1 98.31 120 CYS B C 1
ATOM 2507 O O . CYS B 1 120 ? -3.072 -3.848 -4.145 1 98.31 120 CYS B O 1
ATOM 2509 N N . HIS B 1 121 ? -4.898 -2.609 -3.656 1 97 121 HIS B N 1
ATOM 2510 C CA . HIS B 1 121 ? -5.766 -3.549 -4.359 1 97 121 HIS B CA 1
ATOM 2511 C C . HIS B 1 121 ? -5.738 -3.309 -5.863 1 97 121 HIS B C 1
ATOM 2513 O O . HIS B 1 121 ? -5.719 -4.258 -6.648 1 97 121 HIS B O 1
ATOM 2519 N N . ASN B 1 122 ? -5.73 -2.125 -6.227 1 97.06 122 ASN B N 1
ATOM 2520 C CA . ASN B 1 122 ? -5.707 -1.764 -7.641 1 97.06 122 ASN B CA 1
ATOM 2521 C C . ASN B 1 122 ? -4.285 -1.497 -8.133 1 97.06 122 ASN B C 1
ATOM 2523 O O . ASN B 1 122 ? -3.811 -0.362 -8.078 1 97.06 122 ASN B O 1
ATOM 2527 N N . LYS B 1 123 ? -3.633 -2.49 -8.688 1 98.12 123 LYS B N 1
ATOM 2528 C CA . LYS B 1 123 ? -2.24 -2.365 -9.109 1 98.12 123 LYS B CA 1
ATOM 2529 C C . LYS B 1 123 ? -2.121 -1.494 -10.359 1 98.12 123 LYS B C 1
ATOM 2531 O O . LYS B 1 123 ? -1.026 -1.049 -10.711 1 98.12 123 LYS B O 1
ATOM 2536 N N . GLY B 1 124 ? -3.234 -1.195 -10.984 1 97.25 124 GLY B N 1
ATOM 2537 C CA . GLY B 1 124 ? -3.248 -0.278 -12.109 1 97.25 124 GLY B CA 1
ATOM 2538 C C . GLY B 1 124 ? -2.895 1.146 -11.727 1 97.25 124 GLY B C 1
ATOM 2539 O O . GLY B 1 124 ? -2.555 1.961 -12.586 1 97.25 124 GLY B O 1
ATOM 2540 N N . LEU B 1 125 ? -2.934 1.443 -10.5 1 97.88 125 LEU B N 1
ATOM 2541 C CA . LEU B 1 125 ? -2.633 2.781 -10 1 97.88 125 LEU B CA 1
ATOM 2542 C C . LEU B 1 125 ? -1.141 2.939 -9.734 1 97.88 125 LEU B C 1
ATOM 2544 O O . LEU B 1 125 ? -0.666 4.047 -9.477 1 97.88 125 LEU B O 1
ATOM 2548 N N . VAL B 1 126 ? -0.385 1.833 -9.773 1 97.94 126 VAL B N 1
ATOM 2549 C CA . VAL B 1 126 ? 1.042 1.881 -9.477 1 97.94 126 VAL B CA 1
ATOM 2550 C C . VAL B 1 126 ? 1.837 1.982 -10.781 1 97.94 126 VAL B C 1
ATOM 2552 O O . VAL B 1 126 ? 1.708 1.13 -11.656 1 97.94 126 VAL B O 1
ATOM 2555 N N . HIS B 1 127 ? 2.619 2.975 -10.852 1 96.75 127 HIS B N 1
ATOM 2556 C CA . HIS B 1 127 ? 3.459 3.168 -12.031 1 96.75 127 HIS B CA 1
ATOM 2557 C C . HIS B 1 127 ? 4.824 2.518 -11.844 1 96.75 127 HIS B C 1
ATOM 2559 O O . HIS B 1 127 ? 5.664 3.029 -11.102 1 96.75 127 HIS B O 1
ATOM 2565 N N . LEU B 1 128 ? 5.121 1.491 -12.562 1 97.81 128 LEU B N 1
ATOM 2566 C CA . LEU B 1 128 ? 6.398 0.788 -12.648 1 97.81 128 LEU B CA 1
ATOM 2567 C C . LEU B 1 128 ? 6.68 0.351 -14.086 1 97.81 128 LEU B C 1
ATOM 2569 O O . LEU B 1 128 ? 5.766 0.304 -14.914 1 97.81 128 LEU B O 1
ATOM 2573 N N . ASP B 1 129 ? 7.859 0.071 -14.391 1 98 129 ASP B N 1
ATOM 2574 C CA . ASP B 1 129 ? 8.242 -0.277 -15.758 1 98 129 ASP B CA 1
ATOM 2575 C C . ASP B 1 129 ? 7.762 -1.682 -16.109 1 98 129 ASP B C 1
ATOM 2577 O O . ASP B 1 129 ? 7.34 -1.927 -17.25 1 98 129 ASP B O 1
ATOM 2581 N N . ILE B 1 130 ? 7.871 -2.631 -15.195 1 98.5 130 ILE B N 1
ATOM 2582 C CA . ILE B 1 130 ? 7.488 -4.023 -15.406 1 98.5 130 ILE B CA 1
ATOM 2583 C C . ILE B 1 130 ? 6.695 -4.523 -14.195 1 98.5 130 ILE B C 1
ATOM 2585 O O . ILE B 1 130 ? 6.984 -4.148 -13.055 1 98.5 130 ILE B O 1
ATOM 2589 N N . LEU B 1 131 ? 5.711 -5.344 -14.398 1 98.81 131 LEU B N 1
ATOM 2590 C CA . LEU B 1 131 ? 5.012 -6.066 -13.344 1 98.81 131 LEU B CA 1
ATOM 2591 C C . LEU B 1 131 ? 4.949 -7.559 -13.648 1 98.81 131 LEU B C 1
ATOM 2593 O O . LEU B 1 131 ? 4.535 -7.953 -14.742 1 98.81 131 LEU B O 1
ATOM 2597 N N . ILE B 1 132 ? 5.449 -8.359 -12.773 1 98.88 132 ILE B N 1
ATOM 2598 C CA . ILE B 1 132 ? 5.258 -9.805 -12.805 1 98.88 132 ILE B CA 1
ATOM 2599 C C . ILE B 1 132 ? 4.117 -10.195 -11.859 1 98.88 132 ILE B C 1
ATOM 2601 O O . ILE B 1 132 ? 4.172 -9.914 -10.664 1 98.88 132 ILE B O 1
ATOM 2605 N N . ASP B 1 133 ? 3.123 -10.82 -12.398 1 98.62 133 ASP B N 1
ATOM 2606 C CA . ASP B 1 133 ? 1.912 -11.117 -11.641 1 98.62 133 ASP B CA 1
ATOM 2607 C C . ASP B 1 133 ? 1.225 -12.375 -12.164 1 98.62 133 ASP B C 1
ATOM 2609 O O . ASP B 1 133 ? 1.179 -12.602 -13.375 1 98.62 133 ASP B O 1
ATOM 2613 N N . ASP B 1 134 ? 0.666 -13.086 -11.289 1 97.25 134 ASP B N 1
ATOM 2614 C CA . ASP B 1 134 ? 0.02 -14.32 -11.727 1 97.25 134 ASP B CA 1
ATOM 2615 C C . ASP B 1 134 ? -1.457 -14.086 -12.031 1 97.25 134 ASP B C 1
ATOM 2617 O O . ASP B 1 134 ? -2.129 -14.961 -12.578 1 97.25 134 ASP B O 1
ATOM 2621 N N . ASN B 1 135 ? -1.973 -12.945 -11.602 1 96 135 ASN B N 1
ATOM 2622 C CA . A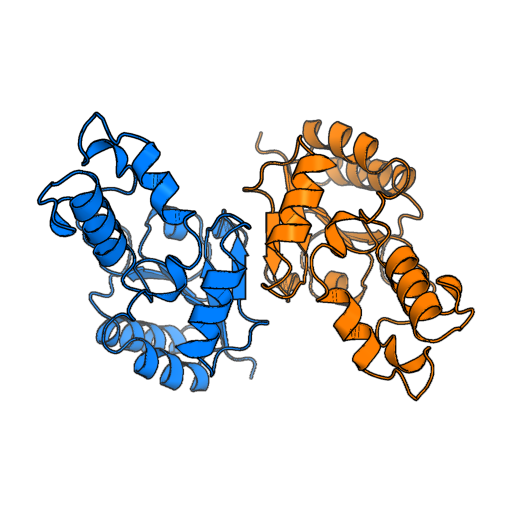SN B 1 135 ? -3.373 -12.609 -11.844 1 96 135 ASN B CA 1
ATOM 2623 C C . ASN B 1 135 ? -3.547 -11.766 -13.102 1 96 135 ASN B C 1
ATOM 2625 O O . ASN B 1 135 ? -3.184 -10.594 -13.117 1 96 135 ASN B O 1
ATOM 2629 N N . PRO B 1 136 ? -4.184 -12.258 -14.156 1 95.94 136 PRO B N 1
ATOM 2630 C CA . PRO B 1 136 ? -4.352 -11.508 -15.414 1 95.94 136 PRO B CA 1
ATOM 2631 C C . PRO B 1 136 ? -5.09 -10.188 -15.219 1 95.94 136 PRO B C 1
ATOM 2633 O O . PRO B 1 136 ? -4.836 -9.219 -15.938 1 95.94 136 PRO B O 1
ATOM 2636 N N . LEU B 1 137 ? -5.941 -10.133 -14.219 1 94.19 137 LEU B N 1
ATOM 2637 C CA . LEU B 1 137 ? -6.707 -8.906 -13.992 1 94.19 137 LEU B CA 1
ATOM 2638 C C . LEU B 1 137 ? -5.797 -7.77 -13.547 1 94.19 137 LEU B C 1
ATOM 2640 O O . LEU B 1 137 ? -6.008 -6.617 -13.93 1 94.19 137 LEU B O 1
ATOM 2644 N N . ASN B 1 138 ? -4.832 -8.141 -12.742 1 96.75 138 ASN B N 1
ATOM 2645 C CA . ASN B 1 138 ? -3.859 -7.129 -12.344 1 96.75 138 ASN B CA 1
ATOM 2646 C C . ASN B 1 138 ? -3.033 -6.641 -13.531 1 96.75 138 ASN B C 1
ATOM 2648 O O . ASN B 1 138 ? -2.771 -5.441 -13.656 1 96.75 138 ASN B O 1
ATOM 2652 N N . LEU B 1 139 ? -2.668 -7.543 -14.383 1 97.94 139 LEU B N 1
ATOM 2653 C CA . LEU B 1 139 ? -1.852 -7.211 -15.547 1 97.94 139 LEU B CA 1
ATOM 2654 C C . LEU B 1 139 ? -2.65 -6.391 -16.562 1 97.94 139 LEU B C 1
ATOM 2656 O O . LEU B 1 139 ? -2.115 -5.473 -17.188 1 97.94 139 LEU B O 1
ATOM 2660 N N . GLU B 1 140 ? -3.932 -6.719 -16.688 1 96.75 140 GLU B N 1
ATOM 2661 C CA . GLU B 1 140 ? -4.797 -6 -17.625 1 96.75 140 GLU B CA 1
ATOM 2662 C C . GLU B 1 140 ? -4.844 -4.512 -17.297 1 96.75 140 GLU B C 1
ATOM 2664 O O . GLU B 1 140 ? -4.828 -3.672 -18.188 1 96.75 140 GLU B O 1
ATOM 2669 N N . ASN B 1 141 ? -4.855 -4.18 -16.062 1 94.25 141 ASN B N 1
ATOM 2670 C CA . ASN B 1 141 ? -5.039 -2.801 -15.617 1 94.25 141 ASN B CA 1
ATOM 2671 C C . ASN B 1 141 ? -3.703 -2.082 -15.461 1 94.25 141 ASN B C 1
ATOM 2673 O O . ASN B 1 141 ? -3.664 -0.857 -15.328 1 94.25 141 ASN B O 1
ATOM 2677 N N . PHE B 1 142 ? -2.637 -2.838 -15.484 1 97.44 142 PHE B N 1
ATOM 2678 C CA . PHE B 1 142 ? -1.302 -2.275 -15.32 1 97.44 142 PHE B CA 1
ATOM 2679 C C . PHE B 1 142 ? -0.824 -1.627 -16.609 1 97.44 142 PHE B C 1
ATOM 2681 O O . PHE B 1 142 ? -1.044 -2.164 -17.703 1 97.44 142 PHE B O 1
ATOM 2688 N N . LYS B 1 143 ? -0.158 -0.43 -16.594 1 95.12 143 LYS B N 1
ATOM 2689 C CA . LYS B 1 143 ? 0.178 0.338 -17.797 1 95.12 143 LYS B CA 1
ATOM 2690 C C . LYS B 1 143 ? 1.59 0.018 -18.266 1 95.12 143 LYS B C 1
ATOM 2692 O O . LYS B 1 143 ? 1.92 0.239 -19.438 1 95.12 143 LYS B O 1
ATOM 2697 N N . GLY B 1 144 ? 2.527 -0.581 -17.531 1 96.31 144 GLY B N 1
ATOM 2698 C CA . GLY B 1 144 ? 3.883 -0.921 -17.938 1 96.31 144 GLY B CA 1
ATOM 2699 C C . GLY B 1 144 ? 3.98 -2.273 -18.625 1 96.31 144 GLY B C 1
ATOM 2700 O O . GLY B 1 144 ? 3 -2.762 -19.188 1 96.31 144 GLY B O 1
ATOM 2701 N N . ASN B 1 145 ? 5.195 -2.779 -18.766 1 97.88 145 ASN B N 1
ATOM 2702 C CA . ASN B 1 145 ? 5.398 -4.113 -19.328 1 97.88 145 ASN B CA 1
ATOM 2703 C C . ASN B 1 145 ? 4.887 -5.199 -18.391 1 97.88 145 ASN B C 1
ATOM 2705 O O . ASN B 1 145 ? 5 -5.074 -17.156 1 97.88 145 ASN B O 1
ATOM 2709 N N . LYS B 1 146 ? 4.324 -6.191 -18.984 1 98.38 146 LYS B N 1
ATOM 2710 C CA . LYS B 1 146 ? 3.598 -7.188 -18.203 1 98.38 146 LYS B CA 1
ATOM 2711 C C . LYS B 1 146 ? 4.168 -8.586 -18.422 1 98.38 146 LYS B C 1
ATOM 2713 O O . LYS B 1 146 ? 4.406 -8.984 -19.562 1 98.38 146 LYS B O 1
ATOM 2718 N N . ILE B 1 147 ? 4.398 -9.312 -17.359 1 98.75 147 ILE B N 1
ATOM 2719 C CA . ILE B 1 147 ? 4.789 -10.711 -17.406 1 98.75 147 ILE B CA 1
ATOM 2720 C C . ILE B 1 147 ? 3.824 -11.539 -16.547 1 98.75 147 ILE B C 1
ATOM 2722 O O . ILE B 1 147 ? 3.67 -11.281 -15.352 1 98.75 147 ILE B O 1
ATOM 2726 N N . LEU B 1 148 ? 3.154 -12.484 -17.203 1 98.81 148 LEU B N 1
ATOM 2727 C CA . LEU B 1 148 ? 2.273 -13.398 -16.484 1 98.81 148 LEU B CA 1
ATOM 2728 C C . LEU B 1 148 ? 3.068 -14.539 -15.852 1 98.81 148 LEU B C 1
ATOM 2730 O O . LEU B 1 148 ? 3.734 -15.297 -16.562 1 98.81 148 LEU B O 1
ATOM 2734 N N . PHE B 1 149 ? 3.059 -14.609 -14.555 1 98.69 149 PHE B N 1
ATOM 2735 C CA . PHE B 1 149 ? 3.678 -15.75 -13.883 1 98.69 149 PHE B CA 1
ATOM 2736 C C . PHE B 1 149 ? 2.754 -16.953 -13.914 1 98.69 149 PHE B C 1
ATOM 2738 O O . PHE B 1 149 ? 1.585 -16.859 -13.531 1 98.69 149 PHE B O 1
ATOM 2745 N N . ASP B 1 150 ? 3.26 -18 -14.312 1 97.19 150 ASP B N 1
ATOM 2746 C CA . ASP B 1 150 ? 2.477 -19.219 -14.523 1 97.19 150 ASP B CA 1
ATOM 2747 C C . ASP B 1 150 ? 1.89 -19.734 -13.211 1 97.19 150 ASP B C 1
ATOM 2749 O O . ASP B 1 150 ? 2.582 -19.781 -12.188 1 97.19 150 ASP B O 1
ATOM 2753 N N . ALA B 1 151 ? 0.664 -20.016 -13.227 1 95.44 151 ALA B N 1
ATOM 2754 C CA . ALA B 1 151 ? -0.058 -20.594 -12.102 1 95.44 151 ALA B CA 1
ATOM 2755 C C . ALA B 1 151 ? -1.224 -21.453 -12.578 1 95.44 151 ALA B C 1
ATOM 2757 O O . ALA B 1 151 ? -1.643 -21.359 -13.734 1 95.44 151 ALA B O 1
ATOM 2758 N N . HIS B 1 152 ? -1.717 -22.25 -11.758 1 92.25 152 HIS B N 1
ATOM 2759 C CA . HIS B 1 152 ? -2.777 -23.188 -12.117 1 92.25 152 HIS B CA 1
ATOM 2760 C C . HIS B 1 152 ? -4.035 -22.438 -12.57 1 92.25 152 HIS B C 1
ATOM 2762 O O . HIS B 1 152 ? -4.719 -22.891 -13.492 1 92.25 152 HIS B O 1
ATOM 2768 N N . HIS B 1 153 ? -4.312 -21.312 -11.953 1 91.62 153 HIS B N 1
ATOM 2769 C CA . HIS B 1 153 ? -5.578 -20.641 -12.188 1 91.62 153 HIS B CA 1
ATOM 2770 C C . HIS B 1 153 ? -5.516 -19.781 -13.445 1 91.62 153 HIS B C 1
ATOM 2772 O O . HIS B 1 153 ? -6.527 -19.203 -13.875 1 91.62 153 HIS B O 1
ATOM 2778 N N . ASN B 1 154 ? -4.328 -19.703 -14.078 1 94.5 154 ASN B N 1
ATOM 2779 C CA . ASN B 1 154 ? -4.25 -18.797 -15.219 1 94.5 154 ASN B CA 1
ATOM 2780 C C . ASN B 1 154 ? -3.754 -19.531 -16.469 1 94.5 154 ASN B C 1
ATOM 2782 O O . ASN B 1 154 ? -3.219 -18.891 -17.391 1 94.5 154 ASN B O 1
ATOM 2786 N N . LYS B 1 155 ? -3.906 -20.812 -16.531 1 92.44 155 LYS B N 1
ATOM 2787 C CA . LYS B 1 155 ? -3.365 -21.656 -17.594 1 92.44 155 LYS B CA 1
ATOM 2788 C C . LYS B 1 155 ? -3.953 -21.281 -18.953 1 92.44 155 LYS B C 1
ATOM 2790 O O . LYS B 1 155 ? -3.279 -21.406 -19.984 1 92.44 155 LYS B O 1
ATOM 2795 N N . SER B 1 156 ? -5.148 -20.812 -18.922 1 91.94 156 SER B N 1
ATOM 2796 C CA . SER B 1 156 ? -5.824 -20.531 -20.188 1 91.94 156 SER B CA 1
ATOM 2797 C C . SER B 1 156 ? -5.512 -19.125 -20.688 1 91.94 156 SER B C 1
ATOM 2799 O O . SER B 1 156 ? -5.91 -18.75 -21.781 1 91.94 156 SER B O 1
ATOM 2801 N N . GLU B 1 157 ? -4.844 -18.359 -19.859 1 95.12 157 GLU B N 1
ATOM 2802 C CA . GLU B 1 157 ? -4.539 -16.984 -20.25 1 95.12 157 GLU B CA 1
ATOM 2803 C C . GLU B 1 157 ? -3.426 -16.938 -21.281 1 95.12 157 GLU B C 1
ATOM 2805 O O . GLU B 1 157 ? -2.367 -17.531 -21.094 1 95.12 157 GLU B O 1
ATOM 2810 N N . ASN B 1 158 ? -3.701 -16.172 -22.391 1 96.12 158 ASN B N 1
ATOM 2811 C CA . ASN B 1 158 ? -2.707 -16.109 -23.453 1 96.12 158 ASN B CA 1
ATOM 2812 C C . ASN B 1 158 ? -2.428 -14.664 -23.875 1 96.12 158 ASN B C 1
ATOM 2814 O O . ASN B 1 158 ? -1.741 -14.43 -24.875 1 96.12 158 ASN B O 1
ATOM 2818 N N . ARG B 1 159 ? -2.971 -13.742 -23.188 1 97.12 159 ARG B N 1
ATOM 2819 C CA . ARG B 1 159 ? -2.891 -12.344 -23.594 1 97.12 159 ARG B CA 1
ATOM 2820 C C . ARG B 1 159 ? -1.528 -11.75 -23.234 1 97.12 159 ARG B C 1
ATOM 2822 O O . ARG B 1 159 ? -1.147 -10.703 -23.766 1 97.12 159 ARG B O 1
ATOM 2829 N N . PHE B 1 160 ? -0.728 -12.469 -22.391 1 98.38 160 PHE B N 1
ATOM 2830 C CA . PHE B 1 160 ? 0.502 -11.883 -21.859 1 98.38 160 PHE B CA 1
ATOM 2831 C C . PHE B 1 160 ? 1.684 -12.82 -22.094 1 98.38 160 PHE B C 1
ATOM 2833 O O . PHE B 1 160 ? 1.505 -14.039 -22.203 1 98.38 160 PHE B O 1
ATOM 2840 N N . VAL B 1 161 ? 2.906 -12.164 -22.188 1 98.12 161 VAL B N 1
ATOM 2841 C CA . VAL B 1 161 ? 4.109 -12.984 -22.141 1 98.12 161 VAL B CA 1
ATOM 2842 C C . VAL B 1 161 ? 4.145 -13.758 -20.812 1 98.12 161 VAL B C 1
ATOM 2844 O O . VAL B 1 161 ? 3.902 -13.195 -19.75 1 98.12 161 VAL B O 1
ATOM 2847 N N . ARG B 1 162 ? 4.473 -15.055 -20.969 1 98.56 162 ARG B N 1
ATOM 2848 C CA . ARG B 1 162 ? 4.383 -15.938 -19.812 1 98.56 162 ARG B CA 1
ATOM 2849 C C . ARG B 1 162 ? 5.77 -16.359 -19.344 1 98.56 162 ARG B C 1
ATOM 2851 O O . ARG B 1 162 ? 6.645 -16.656 -20.156 1 98.56 162 ARG B O 1
ATOM 2858 N N . ALA B 1 163 ? 5.977 -16.312 -18.047 1 98.81 163 ALA B N 1
ATOM 2859 C CA . ALA B 1 163 ? 7.094 -16.969 -17.375 1 98.81 163 ALA B CA 1
ATOM 2860 C C . ALA B 1 163 ? 6.625 -18.219 -16.625 1 98.81 163 ALA B C 1
ATOM 2862 O O . ALA B 1 163 ? 5.793 -18.109 -15.711 1 98.81 163 ALA B O 1
ATOM 2863 N N . ARG B 1 164 ? 7.199 -19.359 -16.906 1 98.12 164 ARG B N 1
ATOM 2864 C CA . ARG B 1 164 ? 6.754 -20.609 -16.312 1 98.12 164 ARG B CA 1
ATOM 2865 C C . ARG B 1 164 ? 7.352 -20.797 -14.922 1 98.12 164 ARG B C 1
ATOM 2867 O O . ARG B 1 164 ? 6.844 -21.594 -14.125 1 98.12 164 ARG B O 1
ATOM 2874 N N . ASP B 1 165 ? 8.461 -20.188 -14.727 1 98.38 165 ASP B N 1
ATOM 2875 C CA . ASP B 1 165 ? 9.164 -20.219 -13.445 1 98.38 165 ASP B CA 1
ATOM 2876 C C . ASP B 1 165 ? 10.086 -19 -13.297 1 98.38 165 ASP B C 1
ATOM 2878 O O . ASP B 1 165 ? 10.078 -18.109 -14.148 1 98.38 165 ASP B O 1
ATOM 2882 N N . TRP B 1 166 ? 10.805 -18.906 -12.258 1 98.75 166 TRP B N 1
ATOM 2883 C CA . TRP B 1 166 ? 11.594 -17.703 -11.961 1 98.75 166 TRP B CA 1
ATOM 2884 C C . TRP B 1 166 ? 12.867 -17.672 -12.797 1 98.75 166 TRP B C 1
ATOM 2886 O O . TRP B 1 166 ? 13.508 -16.625 -12.93 1 98.75 166 TRP B O 1
ATOM 2896 N N . TYR B 1 167 ? 13.289 -18.859 -13.32 1 98.69 167 TYR B N 1
ATOM 2897 C CA . TYR B 1 167 ? 14.367 -18.812 -14.305 1 98.69 167 TYR B CA 1
ATOM 2898 C C . TYR B 1 167 ? 13.953 -18.016 -15.539 1 98.69 167 TYR B C 1
ATOM 2900 O O . TYR B 1 167 ? 14.672 -17.109 -15.977 1 98.69 167 TYR B O 1
ATOM 2908 N N . GLU B 1 168 ? 12.781 -18.328 -15.984 1 98.81 168 GLU B N 1
ATOM 2909 C CA . GLU B 1 168 ? 12.266 -17.641 -17.172 1 98.81 168 GLU B CA 1
ATOM 2910 C C . GLU B 1 168 ? 11.906 -16.188 -16.859 1 98.81 168 GLU B C 1
ATOM 2912 O O . GLU B 1 168 ? 12.125 -15.305 -17.672 1 98.81 168 GLU B O 1
ATOM 2917 N N . ALA B 1 169 ? 11.312 -15.961 -15.688 1 98.88 169 ALA B N 1
ATOM 2918 C CA . ALA B 1 169 ? 10.969 -14.594 -15.305 1 98.88 169 ALA B CA 1
ATOM 2919 C C . ALA B 1 169 ? 12.195 -13.695 -15.297 1 98.88 169 ALA B C 1
ATOM 2921 O O . ALA B 1 169 ? 12.164 -12.578 -15.836 1 98.88 169 ALA B O 1
ATOM 2922 N N . LYS B 1 170 ? 13.242 -14.203 -14.672 1 98.75 170 LYS B N 1
ATOM 2923 C CA . LYS B 1 170 ? 14.492 -13.438 -14.633 1 98.75 170 LYS B CA 1
ATOM 2924 C C . LYS B 1 170 ? 15 -13.141 -16.031 1 98.75 170 LYS B C 1
ATOM 2926 O O . LYS B 1 170 ? 15.359 -12 -16.344 1 98.75 170 LYS B O 1
ATOM 2931 N N . ALA B 1 171 ? 15.008 -14.125 -16.875 1 98.44 171 ALA B N 1
ATOM 2932 C CA . ALA B 1 171 ? 15.508 -13.969 -18.234 1 98.44 171 ALA B CA 1
ATOM 2933 C C . ALA B 1 171 ? 14.68 -12.938 -19 1 98.44 171 ALA B C 1
ATOM 2935 O O . ALA B 1 171 ? 15.227 -12.125 -19.75 1 98.44 171 ALA B O 1
ATOM 2936 N N . LEU B 1 172 ? 13.383 -12.992 -18.859 1 98.38 172 LEU B N 1
ATOM 2937 C CA . LEU B 1 172 ? 12.484 -12.055 -19.531 1 98.38 172 LEU B CA 1
ATOM 2938 C C . LEU B 1 172 ? 12.75 -10.625 -19.078 1 98.38 172 LEU B C 1
ATOM 2940 O O . LEU B 1 172 ? 12.773 -9.695 -19.891 1 98.38 172 LEU B O 1
ATOM 2944 N N . CYS B 1 173 ? 12.953 -10.43 -17.766 1 98.12 173 CYS B N 1
ATOM 2945 C CA . CYS B 1 173 ? 13.25 -9.109 -17.219 1 98.12 173 CYS B CA 1
ATOM 2946 C C . CYS B 1 173 ? 14.547 -8.562 -17.797 1 98.12 173 CYS B C 1
ATOM 2948 O O . CYS B 1 173 ? 14.617 -7.391 -18.188 1 98.12 173 CYS B O 1
ATOM 2950 N N . GLU B 1 174 ? 15.555 -9.422 -17.875 1 97.5 174 GLU B N 1
ATOM 2951 C CA . GLU B 1 174 ? 16.844 -9.008 -18.406 1 97.5 174 GLU B CA 1
ATOM 2952 C C . GLU B 1 174 ? 16.75 -8.609 -19.875 1 97.5 174 GLU B C 1
ATOM 2954 O O . GLU B 1 174 ? 17.391 -7.652 -20.312 1 97.5 174 GLU B O 1
ATOM 2959 N N . SER B 1 175 ? 15.945 -9.305 -20.547 1 96.31 175 SER B N 1
ATOM 2960 C CA . SER B 1 175 ? 15.742 -9 -21.953 1 96.31 175 SER B CA 1
ATOM 2961 C C . SER B 1 175 ? 15.016 -7.664 -22.125 1 96.31 175 SER B C 1
ATOM 2963 O O . SER B 1 175 ? 15.344 -6.891 -23.031 1 96.31 175 SER B O 1
ATOM 2965 N N . LEU B 1 176 ? 14.031 -7.383 -21.25 1 95.5 176 LEU B N 1
ATOM 2966 C CA . LEU B 1 176 ? 13.219 -6.176 -21.344 1 95.5 176 LEU B CA 1
ATOM 2967 C C . LEU B 1 176 ? 14.023 -4.945 -20.938 1 95.5 176 LEU B C 1
ATOM 2969 O O . LEU B 1 176 ? 13.703 -3.826 -21.359 1 95.5 176 LEU B O 1
ATOM 2973 N N . LYS B 1 177 ? 15.055 -5.195 -20.141 1 92.88 177 LYS B N 1
ATOM 2974 C CA . LYS B 1 177 ? 15.859 -4.09 -19.641 1 92.88 177 LYS B CA 1
ATOM 2975 C C . LYS B 1 177 ? 16.422 -3.248 -20.781 1 92.88 177 LYS B C 1
ATOM 2977 O O . LYS B 1 177 ? 16.5 -2.021 -20.672 1 92.88 177 LYS B O 1
ATOM 2982 N N . ASP B 1 178 ? 16.734 -3.861 -21.906 1 87.19 178 ASP B N 1
ATOM 2983 C CA . ASP B 1 178 ? 17.359 -3.207 -23.047 1 87.19 178 ASP B CA 1
ATOM 2984 C C . ASP B 1 178 ? 16.391 -2.238 -23.719 1 87.19 178 ASP B C 1
ATOM 2986 O O . ASP B 1 178 ? 16.812 -1.378 -24.5 1 87.19 178 ASP B O 1
ATOM 2990 N N . PHE B 1 179 ? 15.141 -2.289 -23.375 1 87.81 179 PHE B N 1
ATOM 2991 C CA . PHE B 1 179 ? 14.125 -1.468 -24.031 1 87.81 179 PHE B CA 1
ATOM 2992 C C . PHE B 1 179 ? 13.57 -0.426 -23.062 1 87.81 179 PHE B C 1
ATOM 2994 O O . PHE B 1 179 ? 12.633 0.302 -23.406 1 87.81 179 PHE B O 1
ATOM 3001 N N . LEU B 1 180 ? 14.094 -0.463 -21.906 1 87.56 180 LEU B N 1
ATOM 3002 C CA . LEU B 1 180 ? 13.602 0.444 -20.875 1 87.56 180 LEU B CA 1
ATOM 3003 C C . LEU B 1 180 ? 14.523 1.651 -20.734 1 87.56 180 LEU B C 1
ATOM 3005 O O . LEU B 1 180 ? 15.727 1.557 -20.984 1 87.56 180 LEU B O 1
#